Protein AF-A0A8C5TYC2-F1 (afdb_monomer_lite)

Structure (mmCIF, N/CA/C/O backbone):
data_AF-A0A8C5TYC2-F1
#
_entry.id   AF-A0A8C5TYC2-F1
#
loop_
_atom_site.group_PDB
_atom_site.id
_atom_site.type_symbol
_atom_site.label_atom_id
_atom_site.label_alt_id
_atom_site.label_comp_id
_atom_site.label_asym_id
_atom_site.label_entity_id
_atom_site.label_seq_id
_atom_site.pdbx_PDB_ins_code
_atom_site.Cartn_x
_atom_site.Cartn_y
_atom_site.Cartn_z
_atom_site.occupancy
_atom_site.B_iso_or_equiv
_atom_site.auth_seq_id
_atom_site.auth_comp_id
_atom_site.auth_asym_id
_atom_site.auth_atom_id
_atom_site.pdbx_PDB_model_num
ATOM 1 N N . SER A 1 1 ? -28.094 35.922 52.589 1.00 58.38 1 SER A N 1
ATOM 2 C CA . SER A 1 1 ? -26.691 36.108 52.153 1.00 58.38 1 SER A CA 1
ATOM 3 C C . SER A 1 1 ? -25.887 34.818 51.951 1.00 58.38 1 SER A C 1
ATOM 5 O O . SER A 1 1 ? -24.935 34.861 51.187 1.00 58.38 1 SER A O 1
ATOM 7 N N . ARG A 1 2 ? -26.242 33.663 52.553 1.00 57.66 2 ARG A N 1
ATOM 8 C CA . ARG A 1 2 ? -25.463 32.408 52.409 1.00 57.66 2 ARG A CA 1
ATOM 9 C C . ARG A 1 2 ? -25.516 31.733 51.013 1.00 57.66 2 ARG A C 1
ATOM 11 O O . ARG A 1 2 ? -24.539 31.102 50.649 1.00 57.66 2 ARG A O 1
ATOM 18 N N . SER A 1 3 ? -26.559 31.930 50.192 1.00 75.69 3 SER A N 1
ATOM 19 C CA . SER A 1 3 ? -26.701 31.257 48.873 1.00 75.69 3 SER A CA 1
ATOM 20 C C . SER A 1 3 ? -26.018 31.947 47.678 1.00 75.69 3 SER A C 1
ATOM 22 O O . SER A 1 3 ? -25.953 31.389 46.582 1.00 75.69 3 SER A O 1
ATOM 24 N N . LEU A 1 4 ? -25.561 33.190 47.846 1.00 76.50 4 LEU A N 1
ATOM 25 C CA . LEU A 1 4 ? -24.861 33.941 46.795 1.00 76.50 4 LEU A CA 1
ATOM 26 C C . LEU A 1 4 ? -23.371 33.587 46.817 1.00 76.50 4 LEU A C 1
ATOM 28 O O . LEU A 1 4 ? -22.834 33.137 45.814 1.00 76.50 4 LEU A O 1
ATOM 32 N N . HIS A 1 5 ? -22.776 33.607 48.013 1.00 79.94 5 HIS A N 1
ATOM 33 C CA . HIS A 1 5 ? -21.384 33.225 48.240 1.00 79.94 5 HIS A CA 1
ATOM 34 C C . HIS A 1 5 ? -21.059 31.786 47.794 1.00 79.94 5 HIS A C 1
ATOM 36 O O . HIS A 1 5 ? -20.006 31.534 47.218 1.00 79.94 5 HIS A O 1
ATOM 42 N N . GLU A 1 6 ? -21.978 30.841 48.009 1.00 81.69 6 GLU A N 1
ATOM 43 C CA . GLU A 1 6 ? -21.807 29.444 47.590 1.00 81.69 6 GLU A CA 1
ATOM 44 C C . GLU A 1 6 ? -21.837 29.273 46.059 1.00 81.69 6 GLU A C 1
ATOM 46 O O . GLU A 1 6 ? -21.069 28.487 45.498 1.00 81.69 6 GLU A O 1
ATOM 51 N N . ARG A 1 7 ? -22.671 30.056 45.358 1.00 86.69 7 ARG A N 1
ATOM 52 C CA . ARG A 1 7 ? -22.685 30.093 43.887 1.00 86.69 7 ARG A CA 1
ATOM 53 C C . ARG A 1 7 ? -21.410 30.719 43.332 1.00 86.69 7 ARG A C 1
ATOM 55 O O . ARG A 1 7 ? -20.833 30.156 42.405 1.00 86.69 7 ARG A O 1
ATOM 62 N N . ASP A 1 8 ? -20.943 31.807 43.935 1.00 90.00 8 ASP A N 1
ATOM 63 C CA . ASP A 1 8 ? -19.710 32.485 43.523 1.00 90.00 8 ASP A CA 1
ATOM 64 C C . ASP A 1 8 ? -18.484 31.574 43.700 1.00 90.00 8 ASP A C 1
ATOM 66 O O . ASP A 1 8 ? -17.648 31.472 42.805 1.00 90.00 8 ASP A O 1
ATOM 70 N N . LEU A 1 9 ? -18.404 30.823 44.805 1.00 87.75 9 LEU A N 1
ATOM 71 C CA . LEU A 1 9 ? -17.354 29.820 45.031 1.00 87.75 9 LEU A CA 1
ATOM 72 C C . LEU A 1 9 ? -17.359 28.713 43.966 1.00 87.75 9 LEU A C 1
ATOM 74 O O . LEU A 1 9 ? -16.299 28.333 43.458 1.00 87.75 9 LEU A O 1
ATOM 78 N N . LYS A 1 10 ? -18.542 28.209 43.595 1.00 89.56 10 LYS A N 1
ATOM 79 C CA . LYS A 1 10 ? -18.685 27.187 42.546 1.00 89.56 10 LYS A CA 1
ATOM 80 C C . LYS A 1 10 ? -18.274 27.724 41.173 1.00 89.56 10 LYS A C 1
ATOM 82 O O . LYS A 1 10 ? -17.621 27.009 40.410 1.00 89.56 10 LYS A O 1
ATOM 87 N N . GLU A 1 11 ? -18.619 28.973 40.880 1.00 92.19 11 GLU A N 1
ATOM 88 C CA . GLU A 1 11 ? -18.269 29.654 39.635 1.00 92.19 11 GLU A CA 1
ATOM 89 C C . GLU A 1 11 ? -16.761 29.884 39.516 1.00 92.19 11 GLU A C 1
ATOM 91 O O . GLU A 1 11 ? -16.155 29.511 38.511 1.00 92.19 11 GLU A O 1
ATOM 96 N N . ILE A 1 12 ? -16.128 30.385 40.580 1.00 94.19 12 ILE A N 1
ATOM 97 C CA . ILE A 1 12 ? -14.671 30.547 40.664 1.00 94.19 12 ILE A CA 1
ATOM 98 C C . ILE A 1 12 ? -13.971 29.194 40.471 1.00 94.19 12 ILE A C 1
ATOM 100 O O . ILE A 1 12 ? -12.992 29.102 39.729 1.00 94.19 12 ILE A O 1
ATOM 104 N N . GLY A 1 13 ? -14.491 28.122 41.079 1.00 94.19 13 GLY A N 1
ATOM 105 C CA . GLY A 1 13 ? -13.967 26.766 40.898 1.00 94.19 13 GLY A CA 1
ATOM 106 C C . GLY A 1 13 ? -14.127 26.223 39.471 1.00 94.19 13 GLY A C 1
ATOM 107 O O . GLY A 1 13 ? -13.268 25.481 38.989 1.00 94.19 13 GLY A O 1
ATOM 108 N N . ARG A 1 14 ? -15.204 26.584 38.761 1.00 96.00 14 ARG A N 1
ATOM 109 C CA . ARG A 1 14 ? -15.392 26.233 37.343 1.00 96.00 14 ARG A CA 1
ATOM 110 C C . ARG A 1 14 ? -14.413 26.998 36.453 1.00 96.00 14 ARG A C 1
ATOM 112 O O . ARG A 1 14 ? -13.692 26.367 35.686 1.00 96.00 14 ARG A O 1
ATOM 119 N N . LEU A 1 15 ? -14.341 28.320 36.613 1.00 95.94 15 LEU A N 1
ATOM 120 C CA . LEU A 1 15 ? -13.448 29.191 35.845 1.00 95.94 15 LEU A CA 1
ATOM 121 C C . LEU A 1 15 ? -11.972 28.841 36.065 1.00 95.94 15 LEU A C 1
ATOM 123 O O . LEU A 1 15 ? -11.185 28.883 35.124 1.00 95.94 15 LEU A O 1
ATOM 127 N N . ARG A 1 16 ? -11.582 28.435 37.282 1.00 95.56 16 ARG A N 1
ATOM 128 C CA . ARG A 1 16 ? -10.211 27.980 37.560 1.00 95.56 16 ARG A CA 1
ATOM 129 C C . ARG A 1 16 ? -9.873 26.702 36.782 1.00 95.56 16 ARG A C 1
ATOM 131 O O . ARG A 1 16 ? -8.836 26.666 36.128 1.00 95.56 16 ARG A O 1
ATOM 138 N N . ARG A 1 17 ? -10.768 25.705 36.773 1.00 95.69 17 ARG A N 1
ATOM 139 C CA . ARG A 1 17 ? -10.593 24.472 35.979 1.00 95.69 17 ARG A CA 1
ATOM 140 C C . ARG A 1 17 ? -10.537 24.752 34.480 1.00 95.69 17 ARG A C 1
ATOM 142 O O . ARG A 1 17 ? -9.728 24.166 33.772 1.00 95.69 17 ARG A O 1
ATOM 149 N N . GLU A 1 18 ? -11.381 25.656 33.997 1.00 95.81 18 GLU A N 1
ATOM 150 C CA . GLU A 1 18 ? -11.385 26.068 32.593 1.00 95.81 18 GLU A CA 1
ATOM 151 C C . GLU A 1 18 ? -10.092 26.806 32.214 1.00 95.81 18 GLU A C 1
ATOM 153 O O . GLU A 1 18 ? -9.509 26.525 31.172 1.00 95.81 18 GLU A O 1
ATOM 158 N N . SER A 1 19 ? -9.573 27.669 33.094 1.00 95.25 19 SER A N 1
ATOM 159 C CA . SER A 1 19 ? -8.276 28.332 32.913 1.00 95.25 19 SER A CA 1
ATOM 160 C C . SER A 1 19 ? -7.106 27.343 32.903 1.00 95.25 19 SER A C 1
ATOM 162 O O . SER A 1 19 ? -6.206 27.465 32.073 1.00 95.25 19 SER A O 1
ATOM 164 N N . GLU A 1 20 ? -7.114 26.351 33.796 1.00 96.38 20 GLU A N 1
ATOM 165 C CA . GLU A 1 20 ? -6.111 25.279 33.824 1.00 96.38 20 GLU A CA 1
ATOM 166 C C . GLU A 1 20 ? -6.158 24.436 32.546 1.00 96.38 20 GLU A C 1
ATOM 168 O O . GLU A 1 20 ? -5.115 24.181 31.941 1.00 96.38 20 GLU A O 1
ATOM 173 N N . LYS A 1 21 ? -7.363 24.084 32.082 1.00 96.44 21 LYS A N 1
ATOM 174 C CA . LYS A 1 21 ? -7.561 23.385 30.812 1.00 96.44 21 LYS A CA 1
ATOM 175 C C . LYS A 1 21 ? -7.034 24.205 29.632 1.00 96.44 21 LYS A C 1
ATOM 177 O O . LYS A 1 21 ? -6.225 23.696 28.867 1.00 96.44 21 LYS A O 1
ATOM 182 N N . LEU A 1 22 ? -7.410 25.482 29.530 1.00 96.94 22 LEU A N 1
ATOM 183 C CA . LEU A 1 22 ? -6.938 26.376 28.466 1.00 96.94 22 LEU A CA 1
ATOM 184 C C . LEU A 1 22 ? -5.411 26.507 28.452 1.00 96.94 22 LEU A C 1
ATOM 186 O O . LEU A 1 22 ? -4.813 26.512 27.380 1.00 96.94 22 LEU A O 1
ATOM 190 N N . LYS A 1 23 ? -4.760 26.570 29.621 1.00 97.25 23 LYS A N 1
ATOM 191 C CA . LYS A 1 23 ? -3.290 26.581 29.710 1.00 97.25 23 LYS A CA 1
ATOM 192 C C . LYS A 1 23 ? -2.671 25.282 29.194 1.00 97.25 23 LYS A C 1
ATOM 194 O O . LYS A 1 23 ? -1.653 25.333 28.506 1.00 97.25 23 LYS A O 1
ATOM 199 N N . SER A 1 24 ? -3.266 24.135 29.521 1.00 96.69 24 SER A N 1
ATOM 200 C CA . SER A 1 24 ? -2.804 22.835 29.027 1.00 96.69 24 SER A CA 1
ATOM 201 C C . SER A 1 24 ? -2.981 22.721 27.510 1.00 96.69 24 SER A C 1
ATOM 203 O O . SER A 1 24 ? -2.022 22.391 26.814 1.00 96.69 24 SER A O 1
ATOM 205 N N . ASP A 1 25 ? -4.151 23.098 26.993 1.00 96.25 25 ASP A N 1
ATOM 206 C CA . ASP A 1 25 ? -4.452 23.099 25.559 1.00 96.25 25 ASP A CA 1
ATOM 207 C C . ASP A 1 25 ? -3.518 24.055 24.794 1.00 96.25 25 ASP A C 1
ATOM 209 O O . ASP A 1 25 ? -2.991 23.705 23.737 1.00 96.25 25 ASP A O 1
ATOM 213 N N . GLN A 1 26 ? -3.227 25.236 25.353 1.00 96.31 26 GLN A N 1
ATOM 214 C CA . GLN A 1 26 ? -2.271 26.189 24.782 1.00 96.31 26 GLN A CA 1
ATOM 215 C C . GLN A 1 26 ? -0.845 25.621 24.736 1.00 96.31 26 GLN A C 1
ATOM 217 O O . GLN A 1 26 ? -0.147 25.809 23.738 1.00 96.31 26 GLN A O 1
ATOM 222 N N . ALA A 1 27 ? -0.407 24.915 25.783 1.00 96.31 27 ALA A N 1
ATOM 223 C CA . ALA A 1 27 ? 0.904 24.267 25.806 1.00 96.31 27 ALA A CA 1
ATOM 224 C C . ALA A 1 27 ? 1.005 23.144 24.758 1.00 96.31 27 ALA A C 1
ATOM 226 O O . ALA A 1 27 ? 2.013 23.047 24.056 1.00 96.31 27 ALA A O 1
ATOM 227 N N . LEU A 1 28 ? -0.054 22.342 24.599 1.00 96.62 28 LEU A N 1
ATOM 228 C CA . LEU A 1 28 ? -0.136 21.313 23.558 1.00 96.62 28 LEU A CA 1
ATOM 229 C C . LEU A 1 28 ? -0.098 21.930 22.154 1.00 96.62 28 LEU A C 1
ATOM 231 O O . LEU A 1 28 ? 0.687 21.492 21.312 1.00 96.62 28 LEU A O 1
ATOM 235 N N . ALA A 1 29 ? -0.884 22.983 21.913 1.00 95.44 29 ALA A N 1
ATOM 236 C CA . ALA A 1 29 ? -0.899 23.695 20.639 1.00 95.44 29 ALA A CA 1
ATOM 237 C C . ALA A 1 29 ? 0.476 24.299 20.304 1.00 95.44 29 ALA A C 1
ATOM 239 O O . ALA A 1 29 ? 0.955 24.150 19.180 1.00 95.44 29 ALA A O 1
ATOM 240 N N . ALA A 1 30 ? 1.151 24.917 21.278 1.00 96.44 30 ALA A N 1
ATOM 241 C CA . ALA A 1 30 ? 2.500 25.452 21.096 1.00 96.44 30 ALA A CA 1
ATOM 242 C C . ALA A 1 30 ? 3.520 24.351 20.751 1.00 96.44 30 ALA A C 1
ATOM 244 O O . ALA A 1 30 ? 4.353 24.535 19.861 1.00 96.44 30 ALA A O 1
ATOM 245 N N . GLY A 1 31 ? 3.425 23.187 21.405 1.00 97.50 31 GLY A N 1
ATOM 246 C CA . GLY A 1 31 ? 4.256 22.022 21.096 1.00 97.50 31 GLY A CA 1
ATOM 247 C C . GLY A 1 31 ? 4.045 21.506 19.670 1.00 97.50 31 GLY A C 1
ATOM 248 O O . GLY A 1 31 ? 5.014 21.257 18.951 1.00 97.50 31 GLY A O 1
ATOM 249 N N . LEU A 1 32 ? 2.788 21.413 19.225 1.00 97.50 32 LEU A N 1
ATOM 250 C CA . LEU A 1 32 ? 2.450 21.012 17.857 1.00 97.50 32 LEU A CA 1
ATOM 251 C C . LEU A 1 32 ? 2.979 22.008 16.819 1.00 97.50 32 LEU A C 1
ATOM 253 O O . LEU A 1 32 ? 3.605 21.589 15.849 1.00 97.50 32 LEU A O 1
ATOM 257 N N . VAL A 1 33 ? 2.797 23.313 17.040 1.00 97.06 33 VAL A N 1
ATOM 258 C CA . VAL A 1 33 ? 3.302 24.359 16.133 1.00 97.06 33 VAL A CA 1
ATOM 259 C C . VAL A 1 33 ? 4.827 24.310 16.024 1.00 97.06 33 VAL A C 1
ATOM 261 O O . VAL A 1 33 ? 5.359 24.393 14.918 1.00 97.06 33 VAL A O 1
ATOM 264 N N . SER A 1 34 ? 5.532 24.113 17.141 1.00 96.75 34 SER A N 1
ATOM 265 C CA . SER A 1 34 ? 6.994 23.971 17.154 1.00 96.75 34 SER A CA 1
ATOM 266 C C . SER A 1 34 ? 7.459 22.746 16.355 1.00 96.75 34 SER A C 1
ATOM 268 O O . SER A 1 34 ? 8.354 22.842 15.510 1.00 96.75 34 SER A O 1
ATOM 270 N N . ASN A 1 35 ? 6.795 21.600 16.541 1.00 97.19 35 ASN A N 1
ATOM 271 C CA . ASN A 1 35 ? 7.088 20.389 15.774 1.00 97.19 35 ASN A CA 1
ATOM 272 C C . ASN A 1 35 ? 6.814 20.584 14.276 1.00 97.19 35 ASN A C 1
ATOM 274 O O . ASN A 1 35 ? 7.661 20.239 13.451 1.00 97.19 35 ASN A O 1
ATOM 278 N N . MET A 1 36 ? 5.684 21.199 13.916 1.00 97.75 36 MET A N 1
ATOM 279 C CA . MET A 1 36 ? 5.350 21.507 12.524 1.00 97.75 36 MET A CA 1
ATOM 280 C C . MET A 1 36 ? 6.362 22.463 11.885 1.00 97.75 36 MET A C 1
ATOM 282 O O . MET A 1 36 ? 6.765 22.238 10.747 1.00 97.75 36 MET A O 1
ATOM 286 N N . GLN A 1 37 ? 6.820 23.495 12.601 1.00 96.69 37 GLN A N 1
ATOM 287 C CA . GLN A 1 37 ? 7.871 24.396 12.114 1.00 96.69 37 GLN A CA 1
ATOM 288 C C . GLN A 1 37 ? 9.180 23.648 11.850 1.00 96.69 37 GLN A C 1
ATOM 290 O O . GLN A 1 37 ? 9.812 23.855 10.812 1.00 96.69 37 GLN A O 1
ATOM 295 N N . LYS A 1 38 ? 9.576 22.745 12.753 1.00 97.44 38 LYS A N 1
ATOM 296 C CA . LYS A 1 38 ? 10.776 21.921 12.574 1.00 97.44 38 LYS A CA 1
ATOM 297 C C . LYS A 1 38 ? 10.659 21.009 11.350 1.00 97.44 38 LYS A C 1
ATOM 299 O O . LYS A 1 38 ? 11.588 20.952 10.547 1.00 97.44 38 LYS A O 1
ATOM 304 N N . GLU A 1 39 ? 9.528 20.325 11.185 1.00 96.81 39 GLU A N 1
ATOM 305 C CA . GLU A 1 39 ? 9.280 19.485 10.008 1.00 96.81 39 GLU A CA 1
ATOM 306 C C . GLU A 1 39 ? 9.245 20.296 8.710 1.00 96.81 39 GLU A C 1
ATOM 308 O O . GLU A 1 39 ? 9.772 19.847 7.691 1.00 96.81 39 GLU A O 1
ATOM 313 N N . PHE A 1 40 ? 8.650 21.490 8.739 1.00 97.00 40 PHE A N 1
ATOM 314 C CA . PHE A 1 40 ? 8.597 22.387 7.591 1.00 97.00 40 PHE A CA 1
ATOM 315 C C . PHE A 1 40 ? 10.006 22.774 7.132 1.00 97.00 40 PHE A C 1
ATOM 317 O O . PHE A 1 40 ? 10.329 22.598 5.961 1.00 97.00 40 PHE A O 1
ATOM 324 N N . LEU A 1 41 ? 10.879 23.192 8.054 1.00 97.44 41 LEU A N 1
ATOM 325 C CA . LEU A 1 41 ? 12.270 23.535 7.737 1.00 97.44 41 LEU A CA 1
ATOM 326 C C . LEU A 1 41 ? 13.059 22.340 7.178 1.00 97.44 41 LEU A C 1
ATOM 328 O O . LEU A 1 41 ? 13.825 22.496 6.229 1.00 97.44 41 LEU A O 1
ATOM 332 N N . GLN A 1 42 ? 12.851 21.136 7.720 1.00 96.75 42 GLN A N 1
ATOM 333 C CA . GLN A 1 42 ? 13.487 19.920 7.200 1.00 96.75 42 GLN A CA 1
ATOM 334 C C . GLN A 1 42 ? 13.014 19.578 5.781 1.00 96.75 42 GLN A C 1
ATOM 336 O O . GLN A 1 42 ? 13.823 19.208 4.925 1.00 96.75 42 GLN A O 1
ATOM 341 N N . LYS A 1 43 ? 11.707 19.700 5.515 1.00 96.00 43 LYS A N 1
ATOM 342 C CA . LYS A 1 43 ? 11.137 19.482 4.179 1.00 96.00 43 LYS A CA 1
ATOM 343 C C . LYS A 1 43 ? 11.637 20.532 3.189 1.00 96.00 43 LYS A C 1
ATOM 345 O O . LYS A 1 43 ? 12.033 20.157 2.090 1.00 96.00 43 LYS A O 1
ATOM 350 N N . GLU A 1 44 ? 11.700 21.796 3.597 1.00 97.12 44 GLU A N 1
ATOM 351 C CA . GLU A 1 44 ? 12.221 22.899 2.784 1.00 97.12 44 GLU A CA 1
ATOM 352 C C . GLU A 1 44 ? 13.685 22.655 2.386 1.00 97.12 44 GLU A C 1
ATOM 354 O O . GLU A 1 44 ? 14.040 22.719 1.208 1.00 97.12 44 GLU A O 1
ATOM 359 N N . GLN A 1 45 ? 14.529 22.243 3.338 1.00 97.38 45 GLN A N 1
ATOM 360 C CA . GLN A 1 45 ? 15.922 21.884 3.058 1.00 97.38 45 GLN A CA 1
ATOM 361 C C . GLN A 1 45 ? 16.028 20.726 2.051 1.00 97.38 45 GLN A C 1
ATOM 363 O O . GLN A 1 45 ? 16.864 20.754 1.146 1.00 97.38 45 GLN A O 1
ATOM 368 N N . LYS A 1 46 ? 15.169 19.708 2.174 1.00 96.94 46 LYS A N 1
ATOM 369 C CA . LYS A 1 46 ? 15.156 18.559 1.259 1.00 96.94 46 LYS A CA 1
ATOM 370 C C . LYS A 1 46 ? 14.680 18.938 -0.145 1.00 96.94 46 LYS A C 1
ATOM 372 O O . LYS A 1 46 ? 15.221 18.428 -1.123 1.00 96.94 46 LYS A O 1
ATOM 377 N N . ILE A 1 47 ? 13.715 19.852 -0.255 1.00 97.12 47 ILE A N 1
ATOM 378 C CA . ILE A 1 47 ? 13.272 20.409 -1.540 1.00 97.12 47 ILE A CA 1
ATOM 379 C C . ILE A 1 47 ? 14.438 21.123 -2.230 1.00 97.12 47 ILE A C 1
ATOM 381 O O . ILE A 1 47 ? 14.704 20.848 -3.399 1.00 97.12 47 ILE A O 1
ATOM 385 N N . GLN A 1 48 ? 15.184 21.963 -1.508 1.00 96.50 48 GLN A N 1
ATOM 386 C CA . GLN A 1 48 ? 16.344 22.664 -2.069 1.00 96.50 48 GLN A CA 1
ATOM 387 C C . GLN A 1 48 ? 17.445 21.700 -2.536 1.00 96.50 48 GLN A C 1
ATOM 389 O O . GLN A 1 48 ? 18.009 21.881 -3.616 1.00 96.50 48 GLN A O 1
ATOM 394 N N . GLN A 1 49 ? 17.723 20.638 -1.772 1.00 97.06 49 GLN A N 1
ATOM 395 C CA . GLN A 1 49 ? 18.677 19.597 -2.177 1.00 97.06 49 GLN A CA 1
ATOM 396 C C . GLN A 1 49 ? 18.240 18.889 -3.466 1.00 97.06 49 GLN A C 1
ATOM 398 O O . GLN A 1 49 ? 19.033 18.755 -4.398 1.00 97.06 49 GLN A O 1
ATOM 403 N N . LEU A 1 50 ? 16.969 18.486 -3.551 1.00 97.38 50 LEU A N 1
ATOM 404 C CA . LEU A 1 50 ? 16.428 17.830 -4.742 1.00 97.38 50 LEU A CA 1
ATOM 405 C C . LEU A 1 50 ? 16.446 18.755 -5.965 1.00 97.38 50 LEU A C 1
ATOM 407 O O . LEU A 1 50 ? 16.767 18.309 -7.063 1.00 97.38 50 LEU A O 1
ATOM 411 N N . GLN A 1 51 ? 16.161 20.048 -5.794 1.00 95.25 51 GLN A N 1
ATOM 412 C CA . GLN A 1 51 ? 16.255 21.031 -6.879 1.00 95.25 51 GLN A CA 1
ATOM 413 C C . GLN A 1 51 ? 17.684 21.141 -7.433 1.00 95.25 51 GLN A C 1
ATOM 415 O O . GLN A 1 51 ? 17.873 21.168 -8.651 1.00 95.25 51 GLN A O 1
ATOM 420 N N . GLN A 1 52 ? 18.699 21.147 -6.561 1.00 96.25 52 GLN A N 1
ATOM 421 C CA . GLN A 1 52 ? 20.104 21.150 -6.984 1.00 96.25 52 GLN A CA 1
ATOM 422 C C . GLN A 1 52 ? 20.483 19.864 -7.731 1.00 96.25 52 GLN A C 1
ATOM 424 O O . GLN A 1 52 ? 21.193 19.914 -8.739 1.00 96.25 52 GLN A O 1
ATOM 429 N N . GLU A 1 53 ? 19.997 18.712 -7.267 1.00 96.19 53 GLU A N 1
ATOM 430 C CA . GLU A 1 53 ? 20.256 17.421 -7.905 1.00 96.19 53 GLU A CA 1
ATOM 431 C C . GLU A 1 53 ? 19.596 17.317 -9.288 1.00 96.19 53 GLU A C 1
ATOM 433 O O . GLU A 1 53 ? 20.241 16.880 -10.244 1.00 96.19 53 GLU A O 1
ATOM 438 N N . ILE A 1 54 ? 18.362 17.814 -9.435 1.00 96.31 54 ILE A N 1
ATOM 439 C CA . ILE A 1 54 ? 17.662 17.904 -10.724 1.00 96.31 54 ILE A CA 1
ATOM 440 C C . ILE A 1 54 ? 18.464 18.746 -11.7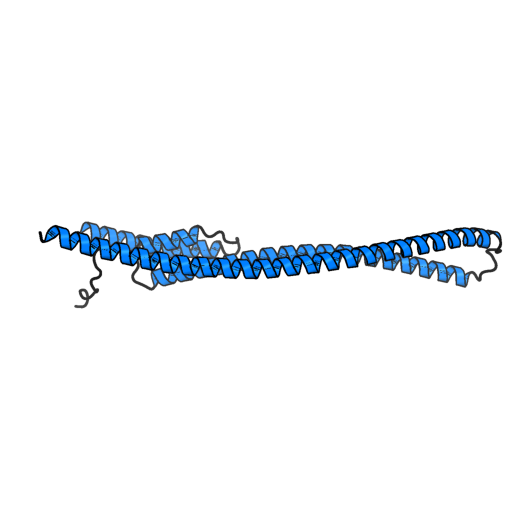21 1.00 96.31 54 ILE A C 1
ATOM 442 O O . ILE A 1 54 ? 18.694 18.307 -12.849 1.00 96.31 54 ILE A O 1
ATOM 446 N N . GLU A 1 55 ? 18.937 19.930 -11.325 1.00 96.56 55 GLU A N 1
ATOM 447 C CA . GLU A 1 55 ? 19.723 20.790 -12.218 1.00 96.56 55 GLU A CA 1
ATOM 448 C C . GLU A 1 55 ? 21.082 20.170 -12.585 1.00 96.56 55 GLU A C 1
ATOM 450 O O . GLU A 1 55 ? 21.533 20.274 -13.731 1.00 96.56 55 GLU A O 1
ATOM 455 N N . LYS A 1 56 ? 21.718 19.443 -11.659 1.00 96.62 56 LYS A N 1
ATOM 456 C CA . LYS A 1 56 ? 22.936 18.673 -11.953 1.00 96.62 56 LYS A CA 1
ATOM 457 C C . LYS A 1 56 ? 22.671 17.568 -12.979 1.00 96.62 56 LYS A C 1
ATOM 459 O O . LYS A 1 56 ? 23.411 17.460 -13.960 1.00 96.62 56 LYS A O 1
ATOM 464 N N . LEU A 1 57 ? 21.623 16.769 -12.779 1.00 95.25 57 LEU A N 1
ATOM 465 C CA . LEU A 1 57 ? 21.248 15.684 -13.689 1.00 95.25 57 LEU A CA 1
ATOM 466 C C . LEU A 1 57 ? 20.868 16.216 -15.072 1.00 95.25 57 LEU A C 1
ATOM 468 O O . LEU A 1 57 ? 21.282 15.653 -16.082 1.00 95.25 57 LEU A O 1
ATOM 472 N N . LYS A 1 58 ? 20.159 17.344 -15.135 1.00 95.19 58 LYS A N 1
ATOM 473 C CA . LYS A 1 58 ? 19.798 18.018 -16.386 1.00 95.19 58 LYS A CA 1
ATOM 474 C C . LYS A 1 58 ? 21.028 18.422 -17.201 1.00 95.19 58 LYS A C 1
ATOM 476 O O . LYS A 1 58 ? 21.074 18.142 -18.397 1.00 95.19 58 LYS A O 1
ATOM 481 N N . LYS A 1 59 ? 22.054 18.999 -16.562 1.00 94.69 59 LYS A N 1
ATOM 482 C CA . LYS A 1 59 ? 23.331 19.325 -17.227 1.00 94.69 59 LYS A CA 1
ATOM 483 C C . LYS A 1 59 ? 24.054 18.076 -17.730 1.00 94.69 59 LYS A C 1
ATOM 485 O O . LYS A 1 59 ? 24.546 18.067 -18.854 1.00 94.69 59 LYS A O 1
ATOM 490 N N . GLN A 1 60 ? 24.096 17.014 -16.924 1.00 94.38 60 GLN A N 1
ATOM 491 C CA . GLN A 1 60 ? 24.694 15.742 -17.344 1.00 94.38 60 GLN A CA 1
ATOM 492 C C . GLN A 1 60 ? 23.951 15.117 -18.526 1.00 94.38 60 GLN A C 1
ATOM 494 O O . GLN A 1 60 ? 24.588 14.555 -19.415 1.00 94.38 60 GLN A O 1
ATOM 499 N N . ASN A 1 61 ? 22.622 15.220 -18.551 1.00 89.81 61 ASN A N 1
ATOM 500 C CA . ASN A 1 61 ? 21.818 14.690 -19.643 1.00 89.81 61 ASN A CA 1
ATOM 501 C C . ASN A 1 61 ? 22.073 15.464 -20.943 1.00 89.81 61 ASN A C 1
ATOM 503 O O . ASN A 1 61 ? 22.380 14.855 -21.960 1.00 89.81 61 ASN A O 1
ATOM 507 N N . GLN A 1 62 ? 22.092 16.800 -20.879 1.00 92.38 62 GLN A N 1
ATOM 508 C CA . GLN A 1 62 ? 22.447 17.649 -22.023 1.00 92.38 62 GLN A CA 1
ATOM 509 C C . GLN A 1 62 ? 23.845 17.343 -22.579 1.00 92.38 62 GLN A C 1
ATOM 511 O O . GLN A 1 62 ? 24.052 17.390 -23.789 1.00 92.38 62 GLN A O 1
ATOM 516 N N . GLU A 1 63 ? 24.817 17.039 -21.718 1.00 92.81 63 GLU A N 1
ATOM 517 C CA . GLU A 1 63 ? 26.162 16.665 -22.158 1.00 92.81 63 GLU A CA 1
ATOM 518 C C . GLU A 1 63 ? 26.183 15.294 -22.846 1.00 92.81 63 GLU A C 1
ATOM 520 O O . GLU A 1 63 ? 26.780 15.144 -23.912 1.00 92.81 63 GLU A O 1
ATOM 525 N N . LYS A 1 64 ? 25.475 14.301 -22.295 1.00 91.81 64 LYS A N 1
ATOM 526 C CA . LYS A 1 64 ? 25.324 12.991 -22.948 1.00 91.81 64 LYS A CA 1
ATOM 527 C C . LYS A 1 64 ? 24.620 13.103 -24.298 1.00 91.81 64 LYS A C 1
ATOM 529 O O . LYS A 1 64 ? 25.057 12.457 -25.245 1.00 91.81 64 LYS A O 1
ATOM 534 N N . ASP A 1 65 ? 23.604 13.954 -24.417 1.00 90.62 65 ASP A N 1
ATOM 535 C CA . ASP A 1 65 ? 22.914 14.206 -25.687 1.00 90.62 65 ASP A CA 1
ATOM 536 C C . ASP A 1 65 ? 23.864 14.799 -26.738 1.00 90.62 65 ASP A C 1
ATOM 538 O O . ASP A 1 65 ? 23.872 14.359 -27.890 1.00 90.62 65 ASP A O 1
ATOM 542 N N . LYS A 1 66 ? 24.739 15.738 -26.346 1.00 92.44 66 LYS A N 1
ATOM 543 C CA . LYS A 1 66 ? 25.791 16.267 -27.234 1.00 92.44 66 LYS A CA 1
ATOM 544 C C . LYS A 1 66 ? 26.771 15.178 -27.670 1.00 92.44 66 LYS A C 1
ATOM 546 O O . LYS A 1 66 ? 27.121 15.110 -28.849 1.00 92.44 66 LYS A O 1
ATOM 551 N N . GLN A 1 67 ? 27.201 14.316 -26.748 1.00 90.19 67 GLN A N 1
ATOM 552 C CA . GLN A 1 67 ? 28.103 13.202 -27.058 1.00 90.19 67 GLN A CA 1
ATOM 553 C C . GLN A 1 67 ? 27.452 12.189 -28.005 1.00 90.19 67 GLN A C 1
ATOM 555 O O . GLN A 1 67 ? 28.090 11.752 -28.965 1.00 90.19 67 GLN A O 1
ATOM 560 N N . LEU A 1 68 ? 26.177 11.857 -27.789 1.00 89.50 68 LEU A N 1
ATOM 561 C CA . LEU A 1 68 ? 25.402 10.995 -28.680 1.00 89.50 68 LEU A CA 1
ATOM 562 C C . LEU A 1 68 ? 25.261 11.609 -30.073 1.00 89.50 68 LEU A C 1
ATOM 564 O O . LEU A 1 68 ? 25.502 10.918 -31.059 1.00 89.50 68 LEU A O 1
ATOM 568 N N . ALA A 1 69 ? 24.950 12.904 -30.172 1.00 89.94 69 ALA A N 1
ATOM 569 C CA . ALA A 1 69 ? 24.874 13.602 -31.453 1.00 89.94 69 ALA A CA 1
ATOM 570 C C . ALA A 1 69 ? 26.221 13.582 -32.200 1.00 89.94 69 ALA A C 1
ATOM 572 O O . ALA A 1 69 ? 26.266 13.312 -33.402 1.00 89.94 69 ALA A O 1
ATOM 573 N N . ALA A 1 70 ? 27.334 13.792 -31.490 1.00 86.31 70 ALA A N 1
ATOM 574 C CA . ALA A 1 70 ? 28.674 13.714 -32.067 1.00 86.31 70 ALA A CA 1
ATOM 575 C C . ALA A 1 70 ? 29.024 12.292 -32.540 1.00 86.31 70 ALA A C 1
ATOM 577 O O . ALA A 1 70 ? 29.594 12.119 -33.620 1.00 86.31 70 ALA A O 1
ATOM 578 N N . LEU A 1 71 ? 28.667 11.260 -31.770 1.00 83.19 71 LEU A N 1
ATOM 579 C CA . LEU A 1 71 ? 28.850 9.862 -32.167 1.00 83.19 71 LEU A CA 1
ATOM 580 C C . LEU A 1 71 ? 27.984 9.495 -33.374 1.00 83.19 71 LEU A C 1
ATOM 582 O O . LEU A 1 71 ? 28.490 8.866 -34.300 1.00 83.19 71 LEU A O 1
ATOM 586 N N . ALA A 1 72 ? 26.726 9.935 -33.410 1.00 78.50 72 ALA A N 1
ATOM 587 C CA . ALA A 1 72 ? 25.841 9.742 -34.553 1.00 78.50 72 ALA A CA 1
ATOM 588 C C . ALA A 1 72 ? 26.412 10.408 -35.815 1.00 78.50 72 ALA A C 1
ATOM 590 O O . ALA A 1 72 ? 26.476 9.781 -36.871 1.00 78.50 72 ALA A O 1
ATOM 591 N N . ALA A 1 73 ? 26.931 11.635 -35.704 1.00 82.75 73 ALA A N 1
ATOM 592 C CA . ALA A 1 73 ? 27.603 12.319 -36.808 1.00 82.75 73 ALA A CA 1
ATOM 593 C C . ALA A 1 73 ? 28.866 11.572 -37.278 1.00 82.75 73 ALA A C 1
ATOM 595 O O . ALA A 1 73 ? 29.097 11.442 -38.482 1.00 82.75 73 ALA A O 1
ATOM 596 N N . ARG A 1 74 ? 29.663 11.027 -36.348 1.00 79.12 74 ARG A N 1
ATOM 597 C CA . ARG A 1 74 ? 30.838 10.197 -36.668 1.00 79.12 74 ARG A CA 1
ATOM 598 C C . ARG A 1 74 ? 30.452 8.884 -37.343 1.00 79.12 74 ARG A C 1
ATOM 600 O O . ARG A 1 74 ? 31.130 8.488 -38.286 1.00 79.12 74 ARG A O 1
ATOM 607 N N . LEU A 1 75 ? 29.377 8.236 -36.901 1.00 73.75 75 LEU A N 1
ATOM 608 C CA . LEU A 1 75 ? 28.860 7.006 -37.498 1.00 73.75 75 LEU A CA 1
ATOM 609 C C . LEU A 1 75 ? 28.311 7.261 -38.903 1.00 73.75 75 LEU A C 1
ATOM 611 O O . LEU A 1 75 ? 28.610 6.498 -39.813 1.00 73.75 75 LEU A O 1
ATOM 615 N N . ASN A 1 76 ? 27.619 8.380 -39.117 1.00 72.31 76 ASN A N 1
ATOM 616 C CA . ASN A 1 76 ? 27.176 8.802 -40.446 1.00 72.31 76 ASN A CA 1
ATOM 617 C C . ASN A 1 76 ? 28.367 9.126 -41.366 1.00 72.31 76 ASN A C 1
ATOM 619 O O . ASN A 1 76 ? 28.393 8.690 -42.514 1.00 72.31 76 ASN A O 1
ATOM 623 N N . CYS A 1 77 ? 29.401 9.806 -40.857 1.00 69.00 77 CYS A N 1
ATOM 624 C CA . CYS A 1 77 ? 30.658 10.032 -41.583 1.00 69.00 77 CYS A CA 1
ATOM 625 C C . CYS A 1 77 ? 31.381 8.727 -41.936 1.00 69.00 77 CYS A C 1
ATOM 627 O O . CYS A 1 77 ? 31.979 8.619 -43.006 1.00 69.00 77 CYS A O 1
ATOM 629 N N . PHE A 1 78 ? 31.381 7.762 -41.016 1.00 65.81 78 PHE A N 1
ATOM 630 C CA . PHE A 1 78 ? 31.978 6.451 -41.226 1.00 65.81 78 PHE A CA 1
ATOM 631 C C . PHE A 1 78 ? 31.164 5.631 -42.222 1.00 65.81 78 PHE A C 1
ATOM 633 O O . PHE A 1 78 ? 31.754 5.026 -43.099 1.00 65.81 78 PHE A O 1
ATOM 640 N N . SER A 1 79 ? 29.833 5.668 -42.157 1.00 63.50 79 SER A N 1
ATOM 641 C CA . SER A 1 79 ? 28.938 5.030 -43.126 1.00 63.50 79 SER A CA 1
ATOM 642 C C . SER A 1 79 ? 29.149 5.590 -44.537 1.00 63.50 79 SER A C 1
ATOM 644 O O . SER A 1 79 ? 29.374 4.828 -45.475 1.00 63.50 79 SER A O 1
ATOM 646 N N . GLY A 1 80 ? 29.219 6.920 -44.683 1.00 61.56 80 GLY A N 1
ATOM 647 C CA . GLY A 1 80 ? 29.526 7.566 -45.965 1.00 61.56 80 GLY A CA 1
ATOM 648 C C . GLY A 1 80 ? 30.915 7.203 -46.505 1.00 61.56 80 GLY A C 1
ATOM 649 O O . GLY A 1 80 ? 31.068 6.933 -47.694 1.00 61.56 80 GLY A O 1
ATOM 650 N N . ARG A 1 81 ? 31.928 7.112 -45.631 1.00 56.66 81 ARG A N 1
ATOM 651 C CA . ARG A 1 81 ? 33.273 6.645 -46.010 1.00 56.66 81 ARG A CA 1
ATOM 652 C C . ARG A 1 81 ? 33.330 5.146 -46.290 1.00 56.66 81 ARG A C 1
ATOM 654 O O . ARG A 1 81 ? 34.041 4.752 -47.197 1.00 56.66 81 ARG A O 1
ATOM 661 N N . SER A 1 82 ? 32.573 4.324 -45.574 1.00 54.75 82 SER A N 1
ATOM 662 C CA . SER A 1 82 ? 32.447 2.883 -45.806 1.00 54.75 82 SER A CA 1
ATOM 663 C C . SER A 1 82 ? 31.805 2.613 -47.167 1.00 54.75 82 SER A C 1
ATOM 665 O O . SER A 1 82 ? 32.282 1.759 -47.900 1.00 54.75 82 SER A O 1
ATOM 667 N N . SER A 1 83 ? 30.810 3.413 -47.572 1.00 55.16 83 SER A N 1
ATOM 668 C CA . SER A 1 83 ? 30.247 3.371 -48.929 1.00 55.16 83 SER A CA 1
ATOM 669 C C . SER A 1 83 ? 31.283 3.707 -50.010 1.00 55.16 83 SER A C 1
ATOM 671 O O . SER A 1 83 ? 31.285 3.073 -51.058 1.00 55.16 83 SER A O 1
ATOM 673 N N . LEU A 1 84 ? 32.172 4.677 -49.762 1.00 52.34 84 LEU A N 1
ATOM 674 C CA . LEU A 1 84 ? 33.269 5.032 -50.677 1.00 52.34 84 LEU A CA 1
ATOM 675 C C . LEU A 1 84 ? 34.378 3.967 -50.701 1.00 52.34 84 LEU A C 1
ATOM 677 O O . LEU A 1 84 ? 34.905 3.646 -51.761 1.00 52.34 84 LEU A O 1
ATOM 681 N N . VAL A 1 85 ? 34.703 3.380 -49.548 1.00 52.06 85 VAL A N 1
ATOM 682 C CA . VAL A 1 85 ? 35.699 2.308 -49.419 1.00 52.06 85 VAL A CA 1
ATOM 683 C C . VAL A 1 85 ? 35.183 1.006 -50.039 1.00 52.06 85 VAL A C 1
ATOM 685 O O . VAL A 1 85 ? 35.942 0.340 -50.723 1.00 52.06 85 VAL A O 1
ATOM 688 N N . LEU A 1 86 ? 33.896 0.670 -49.917 1.00 50.00 86 LEU A N 1
ATOM 689 C CA . LEU A 1 86 ? 33.281 -0.472 -50.613 1.00 50.00 86 LEU A CA 1
ATOM 690 C C . LEU A 1 86 ? 33.212 -0.281 -52.138 1.00 50.00 86 LEU A C 1
ATOM 692 O O . LEU A 1 86 ? 33.159 -1.265 -52.865 1.00 50.00 86 LEU A O 1
ATOM 696 N N . GLN A 1 87 ? 33.240 0.964 -52.626 1.00 49.34 87 GLN A N 1
ATOM 697 C CA . GLN A 1 87 ? 33.338 1.278 -54.056 1.00 49.34 87 GLN A CA 1
ATOM 698 C C . GLN A 1 87 ? 34.791 1.235 -54.579 1.00 49.34 87 GLN A C 1
ATOM 700 O O . GLN A 1 87 ? 34.995 1.097 -55.782 1.00 49.34 87 GLN A O 1
ATOM 705 N N . GLN A 1 88 ? 35.798 1.346 -53.700 1.00 46.78 88 GLN A N 1
ATOM 706 C CA . GLN A 1 88 ? 37.231 1.340 -54.053 1.00 46.78 88 GLN A CA 1
ATOM 707 C C . GLN A 1 88 ? 37.983 0.062 -53.657 1.00 46.78 88 GLN A C 1
ATOM 709 O O . GLN A 1 88 ? 39.076 -0.183 -54.163 1.00 46.78 88 GLN A O 1
ATOM 714 N N . CYS A 1 89 ? 37.433 -0.753 -52.764 1.00 44.81 89 CYS A N 1
ATOM 715 C CA . CYS A 1 89 ? 37.975 -2.056 -52.424 1.00 44.81 89 CYS A CA 1
ATOM 716 C C . CYS A 1 89 ? 37.316 -3.112 -53.307 1.00 44.81 89 CYS A C 1
ATOM 718 O O . CYS A 1 89 ? 36.107 -3.317 -53.221 1.00 44.81 89 CYS A O 1
ATOM 720 N N . ASP A 1 90 ? 38.116 -3.834 -54.092 1.00 48.53 90 ASP A N 1
ATOM 721 C CA . ASP A 1 90 ? 37.700 -5.127 -54.628 1.00 48.53 90 ASP A CA 1
ATOM 722 C C . ASP A 1 90 ? 37.269 -6.013 -53.450 1.00 48.53 90 ASP A C 1
ATOM 724 O O . ASP A 1 90 ? 38.089 -6.513 -52.673 1.00 48.53 90 ASP A O 1
ATOM 728 N N . TYR A 1 91 ? 35.954 -6.193 -53.314 1.00 52.28 91 TYR A N 1
ATOM 729 C CA . TYR A 1 91 ? 35.277 -6.968 -52.267 1.00 52.28 91 TYR A CA 1
ATOM 730 C C . TYR A 1 91 ? 35.786 -8.423 -52.169 1.00 52.28 91 TYR A C 1
ATOM 732 O O . TYR A 1 91 ? 35.572 -9.107 -51.171 1.00 52.28 91 TYR A O 1
ATOM 740 N N . ASN A 1 92 ? 36.535 -8.873 -53.178 1.00 53.56 92 ASN A N 1
ATOM 741 C CA . ASN A 1 92 ? 37.092 -10.213 -53.312 1.00 53.56 92 ASN A CA 1
ATOM 742 C C . ASN A 1 92 ? 38.443 -10.425 -52.593 1.00 53.56 92 ASN A C 1
ATOM 744 O O . ASN A 1 92 ? 38.920 -11.557 -52.552 1.00 53.56 92 ASN A O 1
ATOM 748 N N . ALA A 1 93 ? 39.074 -9.382 -52.033 1.00 52.88 93 ALA A N 1
ATOM 749 C CA . ALA A 1 93 ? 40.401 -9.492 -51.403 1.00 52.88 93 ALA A CA 1
ATOM 750 C C . ALA A 1 93 ? 40.381 -9.642 -49.867 1.00 52.88 93 ALA A C 1
ATOM 752 O O . ALA A 1 93 ? 41.409 -9.952 -49.260 1.00 52.88 93 ALA A O 1
ATOM 753 N N . LEU A 1 94 ? 39.229 -9.461 -49.213 1.00 54.94 94 LEU A N 1
ATOM 754 C CA . LEU A 1 94 ? 39.076 -9.848 -47.811 1.00 54.94 94 LEU A CA 1
ATOM 755 C C . LEU A 1 94 ? 38.870 -11.360 -47.770 1.00 54.94 94 LEU A C 1
ATOM 757 O O . LEU A 1 94 ? 37.882 -11.861 -48.301 1.00 54.94 94 LEU A O 1
ATOM 761 N N . SER A 1 95 ? 39.806 -12.087 -47.148 1.00 62.00 95 SER A N 1
ATOM 762 C CA . SER A 1 95 ? 39.674 -13.529 -46.917 1.00 62.00 95 SER A CA 1
ATOM 763 C C . SER A 1 95 ? 38.255 -13.831 -46.437 1.00 62.00 95 SER A C 1
ATOM 765 O O . SER A 1 95 ? 37.832 -13.315 -45.401 1.00 62.00 95 SER A O 1
ATOM 767 N N . SER A 1 96 ? 37.517 -14.638 -47.206 1.00 65.88 96 SER A N 1
ATOM 768 C CA . SER A 1 96 ? 36.109 -14.998 -46.963 1.00 65.88 96 SER A CA 1
ATOM 769 C C . SER A 1 96 ? 35.846 -15.415 -45.503 1.00 65.88 96 SER A C 1
ATOM 771 O O . SER A 1 96 ? 34.784 -15.143 -44.938 1.00 65.88 96 SER A O 1
ATOM 773 N N . SER A 1 97 ? 36.870 -15.972 -44.847 1.00 72.00 97 SER A N 1
ATOM 774 C CA . SER A 1 97 ? 36.895 -16.303 -43.421 1.00 72.00 97 SER A CA 1
ATOM 775 C C . SER A 1 97 ? 36.687 -15.094 -42.487 1.00 72.00 97 SER A C 1
ATOM 777 O O . SER A 1 97 ? 35.863 -15.154 -41.573 1.00 72.00 97 SER A O 1
ATOM 779 N N . PHE A 1 98 ? 37.366 -13.965 -42.727 1.00 74.88 98 PHE A N 1
ATOM 780 C CA . PHE A 1 98 ? 37.267 -12.771 -41.876 1.00 74.88 98 PHE A CA 1
ATOM 781 C C . PHE A 1 98 ? 35.882 -12.120 -41.962 1.00 74.88 98 PHE A C 1
ATOM 783 O O . PHE A 1 98 ? 35.292 -11.780 -40.936 1.00 74.88 98 PHE A O 1
ATOM 790 N N . PHE A 1 99 ? 35.335 -11.994 -43.174 1.00 75.50 99 PHE A N 1
ATOM 791 C CA . PHE A 1 99 ? 33.990 -11.453 -43.385 1.00 75.50 99 PHE A CA 1
ATOM 792 C C . PHE A 1 99 ? 32.920 -12.326 -42.709 1.00 75.50 99 PHE A C 1
ATOM 794 O O . PHE A 1 99 ? 32.046 -11.808 -42.015 1.00 75.50 99 PHE A O 1
ATOM 801 N N . THR A 1 100 ? 33.043 -13.653 -42.817 1.00 74.12 100 THR A N 1
ATOM 802 C CA . THR A 1 100 ? 32.128 -14.604 -42.165 1.00 74.12 100 THR A CA 1
ATOM 803 C C . THR A 1 100 ? 32.153 -14.464 -40.641 1.00 74.12 100 THR A C 1
ATOM 805 O O . THR A 1 100 ? 31.099 -14.366 -40.010 1.00 74.12 100 THR A O 1
ATOM 808 N N . HIS A 1 101 ? 33.345 -14.385 -40.038 1.00 80.50 101 HIS A N 1
ATOM 809 C CA . HIS A 1 101 ? 33.478 -14.202 -38.592 1.00 80.50 101 HIS A CA 1
ATOM 810 C C . HIS A 1 101 ? 32.920 -12.846 -38.132 1.00 80.50 101 HIS A C 1
ATOM 812 O O . HIS A 1 101 ? 32.242 -12.762 -37.109 1.00 80.50 101 HIS A O 1
ATOM 818 N N . PHE A 1 102 ? 33.153 -11.779 -38.902 1.00 77.94 102 PHE A N 1
ATOM 819 C CA . PHE A 1 102 ? 32.614 -10.451 -38.613 1.00 77.94 102 PHE A CA 1
ATOM 820 C C . PHE A 1 102 ? 31.076 -10.429 -38.627 1.00 77.94 102 PHE A C 1
ATOM 822 O O . PHE A 1 102 ? 30.462 -9.960 -37.667 1.00 77.94 102 PHE A O 1
ATOM 829 N N . CYS A 1 103 ? 30.442 -11.007 -39.654 1.00 81.00 103 CYS A N 1
ATOM 830 C CA . CYS A 1 103 ? 28.984 -11.151 -39.709 1.00 81.00 103 CYS A CA 1
ATOM 831 C C . CYS A 1 103 ? 28.438 -11.977 -38.534 1.00 81.00 103 CYS A C 1
ATOM 833 O O . CYS A 1 103 ? 27.415 -11.620 -37.951 1.00 81.00 103 CYS A O 1
ATOM 835 N N . GLN A 1 104 ? 29.139 -13.040 -38.135 1.00 87.00 104 GLN A N 1
ATOM 836 C CA . GLN A 1 104 ? 28.735 -13.883 -37.011 1.00 87.00 104 GLN A CA 1
ATOM 837 C C . GLN A 1 104 ? 28.801 -13.145 -35.664 1.00 87.00 104 GLN A C 1
ATOM 839 O O . GLN A 1 104 ? 27.937 -13.339 -34.808 1.00 87.00 104 GLN A O 1
ATOM 844 N N . VAL A 1 105 ? 29.797 -12.274 -35.472 1.00 86.81 105 VAL A N 1
ATOM 845 C CA . VAL A 1 105 ? 29.892 -11.414 -34.283 1.00 86.81 105 VAL A CA 1
ATOM 846 C C . VAL A 1 105 ? 28.740 -10.411 -34.245 1.00 86.81 105 VAL A C 1
ATOM 848 O O . VAL A 1 105 ? 28.113 -10.267 -33.197 1.00 86.81 105 VAL A O 1
ATOM 851 N N . ILE A 1 106 ? 28.419 -9.759 -35.368 1.00 84.00 106 ILE A N 1
ATOM 852 C CA . ILE A 1 106 ? 27.284 -8.824 -35.450 1.00 84.00 106 ILE A CA 1
ATOM 853 C C . ILE A 1 106 ? 25.975 -9.528 -35.092 1.00 84.00 106 ILE A C 1
ATOM 855 O O . ILE A 1 106 ? 25.207 -9.006 -34.285 1.00 84.00 106 ILE A O 1
ATOM 859 N N . GLU A 1 107 ? 25.740 -10.722 -35.636 1.00 87.25 107 GLU A N 1
ATOM 860 C CA . GLU A 1 107 ? 24.505 -11.460 -35.372 1.00 87.25 107 GLU A CA 1
ATOM 861 C C . GLU A 1 107 ? 24.401 -11.896 -33.905 1.00 87.25 107 GLU A C 1
ATOM 863 O O . GLU A 1 107 ? 23.344 -11.748 -33.293 1.00 87.25 107 GLU A O 1
ATOM 868 N N . LYS A 1 108 ? 25.508 -12.326 -33.284 1.00 93.44 108 LYS A N 1
ATOM 869 C CA . LYS A 1 108 ? 25.530 -12.619 -31.841 1.00 93.44 108 LYS A CA 1
ATOM 870 C C . LYS A 1 108 ? 25.272 -11.380 -30.989 1.00 93.44 108 LYS A C 1
ATOM 872 O O . LYS A 1 108 ? 24.541 -11.465 -30.008 1.00 93.44 108 LYS A O 1
ATOM 877 N N . VAL A 1 109 ? 25.841 -10.228 -31.347 1.00 92.12 109 VAL A N 1
ATOM 878 C CA . VAL A 1 109 ? 25.580 -8.963 -30.640 1.00 92.12 109 VAL A CA 1
ATOM 879 C C . VAL A 1 109 ? 24.108 -8.567 -30.770 1.00 92.12 109 VAL A C 1
ATOM 881 O O . VAL A 1 109 ? 23.500 -8.160 -29.780 1.00 92.12 109 VAL A O 1
ATOM 884 N N . ARG A 1 110 ? 23.517 -8.735 -31.959 1.00 92.12 110 ARG A N 1
ATOM 885 C CA . ARG A 1 110 ? 22.090 -8.493 -32.202 1.00 92.12 110 ARG A CA 1
ATOM 886 C C . ARG A 1 110 ? 21.221 -9.400 -31.332 1.00 92.12 110 ARG A C 1
ATOM 888 O O . ARG A 1 110 ? 20.365 -8.900 -30.609 1.00 92.12 110 ARG A O 1
ATOM 895 N N . GLN A 1 111 ? 21.511 -10.701 -31.322 1.00 95.25 111 GLN A N 1
ATOM 896 C CA . GLN A 1 111 ? 20.808 -11.676 -30.491 1.00 95.25 111 GLN A CA 1
ATOM 897 C C . GLN A 1 111 ? 20.899 -11.327 -28.995 1.00 95.25 111 GLN A C 1
ATOM 899 O O . GLN A 1 111 ? 19.875 -11.268 -28.319 1.00 95.25 111 GLN A O 1
ATOM 904 N N . ILE A 1 112 ? 22.101 -11.032 -28.484 1.00 94.75 112 ILE A N 1
ATOM 905 C CA . ILE A 1 112 ? 22.306 -10.643 -27.078 1.00 94.75 112 ILE A CA 1
ATOM 906 C C . ILE A 1 112 ? 21.519 -9.368 -26.742 1.00 94.75 112 ILE A C 1
ATOM 908 O O . ILE A 1 112 ? 20.940 -9.264 -25.660 1.00 94.75 112 ILE A O 1
ATOM 912 N N . SER A 1 113 ? 21.466 -8.396 -27.657 1.00 91.12 113 SER A N 1
ATOM 913 C CA . SER A 1 113 ? 20.681 -7.172 -27.475 1.00 91.12 113 SER A CA 1
ATOM 914 C C . SER A 1 113 ? 19.180 -7.463 -27.365 1.00 91.12 113 SER A C 1
ATOM 916 O O . SER A 1 113 ? 18.516 -6.920 -26.477 1.00 91.12 113 SER A O 1
ATOM 918 N N . ASP A 1 114 ? 18.652 -8.336 -28.223 1.00 93.81 114 ASP A N 1
ATOM 919 C CA . ASP A 1 114 ? 17.237 -8.721 -28.228 1.00 93.81 114 ASP A CA 1
ATOM 920 C C . ASP A 1 114 ? 16.863 -9.492 -26.948 1.00 93.81 114 ASP A C 1
ATOM 922 O O . ASP A 1 114 ? 15.867 -9.175 -26.285 1.00 93.81 114 ASP A O 1
ATOM 926 N N . GLU A 1 115 ? 17.698 -10.451 -26.539 1.00 95.94 115 GLU A N 1
ATOM 927 C CA . GLU A 1 115 ? 17.543 -11.205 -25.290 1.00 95.94 115 GLU A CA 1
ATOM 928 C C . GLU A 1 115 ? 17.591 -10.285 -24.063 1.00 95.94 115 GLU A C 1
ATOM 930 O O . GLU A 1 115 ? 16.733 -10.378 -23.179 1.00 95.94 115 GLU A O 1
ATOM 935 N N . ASN A 1 116 ? 18.536 -9.341 -24.026 1.00 92.62 116 ASN A N 1
ATOM 936 C CA . ASN A 1 116 ? 18.660 -8.372 -22.940 1.00 92.62 116 ASN A CA 1
ATOM 937 C C . ASN A 1 116 ? 17.436 -7.443 -22.864 1.00 92.62 116 ASN A C 1
ATOM 939 O O . ASN A 1 116 ? 16.891 -7.207 -21.784 1.00 92.62 116 ASN A O 1
ATOM 943 N N . GLN A 1 117 ? 16.930 -6.970 -24.009 1.00 94.06 117 GLN A N 1
ATOM 944 C CA . GLN A 1 117 ? 15.704 -6.171 -24.050 1.00 94.06 117 GLN A CA 1
ATOM 945 C C . GLN A 1 117 ? 14.502 -6.967 -23.522 1.00 94.06 117 GLN A C 1
ATOM 947 O O . GLN A 1 117 ? 13.668 -6.431 -22.783 1.00 94.06 117 GLN A O 1
ATOM 952 N N . GLN A 1 118 ? 14.395 -8.243 -23.892 1.00 96.62 118 GLN A N 1
ATOM 953 C CA . GLN A 1 118 ? 13.330 -9.117 -23.415 1.00 96.62 118 GLN A CA 1
ATOM 954 C C . GLN A 1 118 ? 13.452 -9.380 -21.908 1.00 96.62 118 GLN A C 1
ATOM 956 O O . GLN A 1 118 ? 12.449 -9.318 -21.196 1.00 96.62 118 GLN A O 1
ATOM 961 N N . SER A 1 119 ? 14.667 -9.622 -21.415 1.00 94.38 119 SER A N 1
ATOM 962 C CA . SER A 1 119 ? 14.967 -9.771 -19.989 1.00 94.38 119 SER A CA 1
ATOM 963 C C . SER A 1 119 ? 14.534 -8.535 -19.200 1.00 94.38 119 SER A C 1
ATOM 965 O O . SER A 1 119 ? 13.746 -8.646 -18.263 1.00 94.38 119 SER A O 1
ATOM 967 N N . HIS A 1 120 ? 14.903 -7.338 -19.662 1.00 95.50 120 HIS A N 1
ATOM 968 C CA . HIS A 1 120 ? 14.532 -6.086 -19.003 1.00 95.50 120 HIS A CA 1
ATOM 969 C C . HIS A 1 120 ? 13.011 -5.838 -18.981 1.00 95.50 120 HIS A C 1
ATOM 971 O O . HIS A 1 120 ? 12.462 -5.308 -18.011 1.00 95.50 120 HIS A O 1
ATOM 977 N N .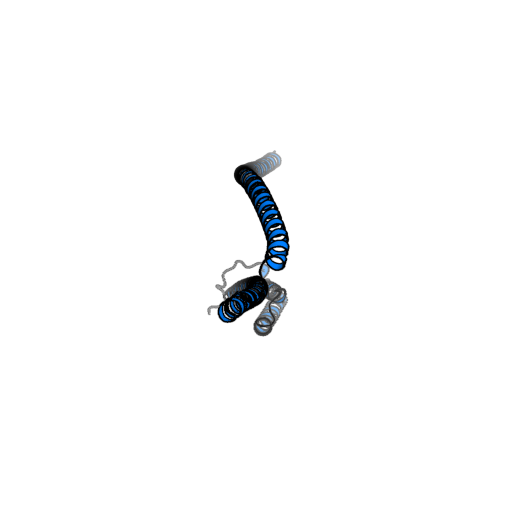 LYS A 1 121 ? 12.286 -6.245 -20.036 1.00 94.75 121 LYS A N 1
ATOM 978 C CA . LYS A 1 121 ? 10.811 -6.208 -20.043 1.00 94.75 121 LYS A CA 1
ATOM 979 C C . LYS A 1 121 ? 10.218 -7.152 -18.991 1.00 94.75 121 LYS A C 1
ATOM 981 O O . LYS A 1 121 ? 9.289 -6.754 -18.288 1.00 94.75 121 LYS A O 1
ATOM 986 N N . ARG A 1 122 ? 10.752 -8.375 -18.867 1.00 96.69 122 ARG A N 1
ATOM 987 C CA . ARG A 1 122 ? 10.320 -9.351 -17.848 1.00 96.69 122 ARG A CA 1
ATOM 988 C C . ARG A 1 122 ? 10.601 -8.845 -16.436 1.00 96.69 122 ARG A C 1
ATOM 990 O O . ARG A 1 122 ? 9.698 -8.862 -15.608 1.00 96.69 122 ARG A O 1
ATOM 997 N N . GLU A 1 123 ? 11.802 -8.326 -16.192 1.00 93.81 123 GLU A N 1
ATOM 998 C CA . GLU A 1 123 ? 12.208 -7.733 -14.914 1.00 93.81 123 GLU A CA 1
ATOM 999 C C . GLU A 1 123 ? 11.241 -6.622 -14.479 1.00 93.81 123 GLU A C 1
ATOM 1001 O O . GLU A 1 123 ? 10.699 -6.663 -13.376 1.00 93.81 123 GLU A O 1
ATOM 1006 N N . LYS A 1 124 ? 10.917 -5.683 -15.381 1.00 97.19 124 LYS A N 1
ATOM 1007 C CA . LYS A 1 124 ? 9.926 -4.626 -15.114 1.00 97.19 124 LYS A CA 1
ATOM 1008 C C . LYS A 1 124 ? 8.537 -5.170 -14.782 1.00 97.19 124 LYS A C 1
ATOM 1010 O O . LYS A 1 124 ? 7.846 -4.592 -13.943 1.00 97.19 124 LYS A O 1
ATOM 1015 N N . SER A 1 125 ? 8.101 -6.239 -15.447 1.00 95.88 125 SER A N 1
ATOM 1016 C CA . SER A 1 125 ? 6.813 -6.877 -15.152 1.00 95.88 125 SER A CA 1
ATOM 1017 C C . SER A 1 125 ? 6.811 -7.498 -13.755 1.00 95.88 125 SER A C 1
ATOM 1019 O O . SER A 1 125 ? 5.894 -7.246 -12.975 1.00 95.88 125 SER A O 1
ATOM 1021 N N . LEU A 1 126 ? 7.866 -8.242 -13.414 1.00 97.81 126 LEU A N 1
ATOM 1022 C CA . LEU A 1 126 ? 8.026 -8.863 -12.099 1.00 97.81 126 LEU A CA 1
ATOM 1023 C C . LEU A 1 126 ? 8.109 -7.816 -10.987 1.00 97.81 126 LEU A C 1
ATOM 1025 O O . LEU A 1 126 ? 7.475 -7.974 -9.949 1.00 97.81 126 LEU A O 1
ATOM 1029 N N . GLN A 1 127 ? 8.810 -6.704 -11.211 1.00 96.25 127 GLN A N 1
ATOM 1030 C CA . GLN A 1 127 ? 8.903 -5.622 -10.231 1.00 96.25 127 GLN A CA 1
ATOM 1031 C C . GLN A 1 127 ? 7.530 -4.999 -9.919 1.00 96.25 127 GLN A C 1
ATOM 1033 O O . GLN A 1 127 ? 7.233 -4.692 -8.760 1.00 96.25 127 GLN A O 1
ATOM 1038 N N . LYS A 1 128 ? 6.663 -4.851 -10.931 1.00 96.56 128 LYS A N 1
ATOM 1039 C CA . LYS A 1 128 ? 5.278 -4.388 -10.744 1.00 96.56 128 LYS A CA 1
ATOM 1040 C C . LYS A 1 128 ? 4.436 -5.415 -9.990 1.00 96.56 128 LYS A C 1
ATOM 1042 O O . LYS A 1 128 ? 3.720 -5.038 -9.063 1.00 96.56 128 LYS A O 1
ATOM 1047 N N . GLU A 1 129 ? 4.542 -6.694 -10.353 1.00 97.38 129 GLU A N 1
ATOM 1048 C CA . GLU A 1 129 ? 3.822 -7.770 -9.666 1.00 97.38 129 GLU A CA 1
ATOM 1049 C C . GLU A 1 129 ? 4.226 -7.842 -8.189 1.00 97.38 129 GLU A C 1
ATOM 1051 O O . GLU A 1 129 ? 3.353 -7.808 -7.323 1.00 97.38 129 GLU A O 1
ATOM 1056 N N . LEU A 1 130 ? 5.530 -7.846 -7.894 1.00 96.50 130 LEU A N 1
ATOM 1057 C CA . LEU A 1 130 ? 6.062 -7.840 -6.531 1.00 96.50 130 LEU A CA 1
ATOM 1058 C C . LEU A 1 130 ? 5.556 -6.640 -5.733 1.00 96.50 130 LEU A C 1
ATOM 1060 O O . LEU A 1 130 ? 5.084 -6.815 -4.614 1.00 96.50 130 LEU A O 1
ATOM 1064 N N . SER A 1 131 ? 5.574 -5.441 -6.319 1.00 96.25 131 SER A N 1
ATOM 1065 C CA . SER A 1 131 ? 5.047 -4.242 -5.656 1.00 96.25 131 SER A CA 1
ATOM 1066 C C . SER A 1 131 ? 3.567 -4.406 -5.294 1.00 96.25 131 SER A C 1
ATOM 1068 O O . SER A 1 131 ? 3.175 -4.105 -4.169 1.00 96.25 131 SER A O 1
ATOM 1070 N N . SER A 1 132 ? 2.758 -4.951 -6.210 1.00 96.44 132 SER A N 1
ATOM 1071 C CA . SER A 1 132 ? 1.332 -5.203 -5.964 1.00 96.44 132 SER A CA 1
ATOM 1072 C C . SER A 1 132 ? 1.078 -6.303 -4.924 1.00 96.44 132 SER A C 1
ATOM 1074 O O . SER A 1 132 ? 0.138 -6.209 -4.131 1.00 96.44 132 SER A O 1
ATOM 1076 N N . ARG A 1 133 ? 1.921 -7.344 -4.894 1.00 95.44 133 ARG A N 1
ATOM 1077 C CA . ARG A 1 133 ? 1.844 -8.423 -3.903 1.00 95.44 133 ARG A CA 1
ATOM 1078 C C . ARG A 1 133 ? 2.177 -7.901 -2.516 1.00 95.44 133 ARG A C 1
ATOM 1080 O O . ARG A 1 133 ? 1.393 -8.115 -1.603 1.00 95.44 133 ARG A O 1
ATOM 1087 N N . VAL A 1 134 ? 3.256 -7.129 -2.389 1.00 96.00 134 VAL A N 1
ATOM 1088 C CA . VAL A 1 134 ? 3.655 -6.503 -1.122 1.00 96.00 134 VAL A CA 1
ATOM 1089 C C . VAL A 1 134 ? 2.555 -5.587 -0.580 1.00 96.00 134 VAL A C 1
ATOM 1091 O O . VAL A 1 134 ? 2.315 -5.577 0.624 1.00 96.00 134 VAL A O 1
ATOM 1094 N N . THR A 1 135 ? 1.855 -4.825 -1.430 1.00 93.06 135 THR A N 1
ATOM 1095 C CA . THR A 1 135 ? 0.732 -3.994 -0.960 1.00 93.06 135 THR A CA 1
ATOM 1096 C C . THR A 1 135 ? -0.447 -4.827 -0.465 1.00 93.06 135 THR A C 1
ATOM 1098 O O . THR A 1 135 ? -0.968 -4.532 0.607 1.00 93.06 135 THR A O 1
ATOM 1101 N N . LYS A 1 136 ? -0.829 -5.887 -1.192 1.00 92.81 136 LYS A N 1
ATOM 1102 C CA . LYS A 1 136 ? -1.920 -6.786 -0.778 1.00 92.81 136 LYS A CA 1
ATOM 1103 C C . LYS A 1 136 ? -1.582 -7.519 0.519 1.00 92.81 136 LYS A C 1
ATOM 1105 O O . LYS A 1 136 ? -2.409 -7.599 1.416 1.00 92.81 136 LYS A O 1
ATOM 1110 N N . GLU A 1 137 ? -0.352 -8.002 0.648 1.00 91.25 137 GLU A N 1
ATOM 1111 C CA . GLU A 1 137 ? 0.110 -8.702 1.846 1.00 91.25 137 GLU A CA 1
ATOM 1112 C C . GLU A 1 137 ? 0.097 -7.783 3.079 1.00 91.25 137 GLU A C 1
ATOM 1114 O O . GLU A 1 137 ? -0.404 -8.171 4.135 1.00 91.25 137 GLU A O 1
ATOM 1119 N N . LYS A 1 138 ? 0.536 -6.524 2.935 1.00 93.00 138 LYS A N 1
ATOM 1120 C CA . LYS A 1 138 ? 0.431 -5.517 4.007 1.00 93.00 138 LYS A CA 1
ATOM 1121 C C . LYS A 1 138 ? -1.011 -5.272 4.448 1.00 93.00 138 LYS A C 1
ATOM 1123 O O . LYS A 1 138 ? -1.260 -5.181 5.646 1.00 93.00 138 LYS A O 1
ATOM 1128 N N . GLU A 1 139 ? -1.947 -5.181 3.506 1.00 91.06 139 GLU A N 1
ATOM 1129 C CA . GLU A 1 139 ? -3.375 -5.035 3.809 1.00 91.06 139 GLU A CA 1
ATOM 1130 C C . GLU A 1 139 ? -3.911 -6.260 4.562 1.00 91.06 139 GLU A C 1
ATOM 1132 O O . GLU A 1 139 ? -4.517 -6.113 5.622 1.00 91.06 139 GLU A O 1
ATOM 1137 N N . THR A 1 140 ? -3.604 -7.477 4.097 1.00 90.06 140 THR A N 1
ATOM 1138 C CA . THR A 1 140 ? -4.008 -8.704 4.803 1.00 90.06 140 THR A CA 1
ATOM 1139 C C . THR A 1 140 ? -3.413 -8.787 6.209 1.00 90.06 140 THR A C 1
ATOM 1141 O O . THR A 1 140 ? -4.115 -9.157 7.147 1.00 90.06 140 THR A O 1
ATOM 1144 N N . SER A 1 141 ? -2.156 -8.369 6.393 1.00 92.00 141 SER A N 1
ATOM 1145 C CA . SER A 1 141 ? -1.514 -8.321 7.708 1.00 92.00 141 SER A CA 1
ATOM 1146 C C . SER A 1 141 ? -2.192 -7.314 8.639 1.00 92.00 141 SER A C 1
ATOM 1148 O O . SER A 1 141 ? -2.374 -7.616 9.817 1.00 92.00 141 SER A O 1
ATOM 1150 N N . ALA A 1 142 ? -2.580 -6.140 8.133 1.00 92.38 142 ALA A N 1
ATOM 1151 C CA . ALA A 1 142 ? -3.319 -5.151 8.913 1.00 92.38 142 ALA A CA 1
ATOM 1152 C C . ALA A 1 142 ? -4.711 -5.675 9.309 1.00 92.38 142 ALA A C 1
ATOM 1154 O O . ALA A 1 142 ? -5.114 -5.525 10.463 1.00 92.38 142 ALA A O 1
ATOM 1155 N N . ASN A 1 143 ? -5.404 -6.356 8.390 1.00 91.88 143 ASN A N 1
ATOM 1156 C CA . ASN A 1 143 ? -6.703 -6.979 8.653 1.00 91.88 143 ASN A CA 1
ATOM 1157 C C . ASN A 1 143 ? -6.601 -8.077 9.724 1.00 91.88 143 ASN A C 1
ATOM 1159 O O . ASN A 1 143 ? -7.443 -8.137 10.618 1.00 91.88 143 ASN A O 1
ATOM 1163 N N . ILE A 1 144 ? -5.560 -8.917 9.673 1.00 92.56 144 ILE A N 1
ATOM 1164 C CA . ILE A 1 144 ? -5.312 -9.959 10.682 1.00 92.56 144 ILE A CA 1
ATOM 1165 C C . ILE A 1 144 ? -5.043 -9.340 12.058 1.00 92.56 144 ILE A C 1
ATOM 1167 O O . ILE A 1 144 ? -5.599 -9.815 13.048 1.00 92.56 144 ILE A O 1
ATOM 1171 N N . GLU A 1 145 ? -4.240 -8.275 12.149 1.00 94.50 145 GLU A N 1
ATOM 1172 C CA . GLU A 1 145 ? -3.966 -7.644 13.447 1.00 94.50 145 GLU A CA 1
ATOM 1173 C C . GLU A 1 145 ? -5.218 -6.955 14.011 1.00 94.50 145 GLU A C 1
ATOM 1175 O O . GLU A 1 145 ? -5.518 -7.108 15.194 1.00 94.50 145 GLU A O 1
ATOM 1180 N N . ALA A 1 146 ? -6.011 -6.277 13.173 1.00 93.75 146 ALA A N 1
ATOM 1181 C CA . ALA A 1 146 ? -7.293 -5.705 13.590 1.00 93.75 146 ALA A CA 1
ATOM 1182 C C . ALA A 1 146 ? -8.267 -6.785 14.091 1.00 93.75 146 ALA A C 1
ATOM 1184 O O . ALA A 1 146 ? -8.905 -6.615 15.133 1.00 93.75 146 ALA A O 1
ATOM 1185 N N . PHE A 1 147 ? -8.338 -7.922 13.389 1.00 95.19 147 PHE A N 1
ATOM 1186 C CA . PHE A 1 147 ? -9.137 -9.073 13.803 1.00 95.19 147 PHE A CA 1
ATOM 1187 C C . PHE A 1 147 ? -8.679 -9.624 15.153 1.00 95.19 147 PHE A C 1
ATOM 1189 O O . PHE A 1 147 ? -9.491 -9.803 16.056 1.00 95.19 147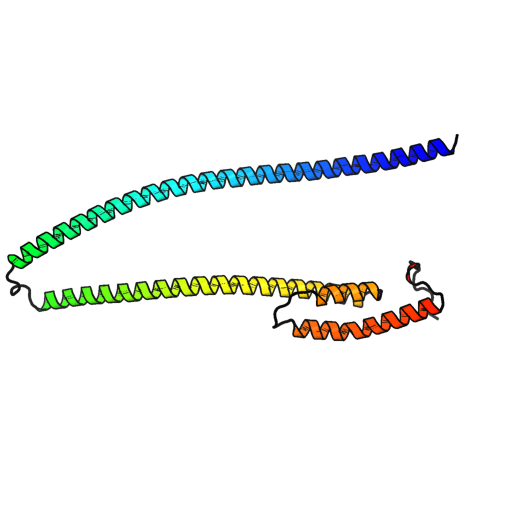 PHE A O 1
ATOM 1196 N N . LYS A 1 148 ? -7.371 -9.822 15.330 1.00 95.75 148 LYS A N 1
ATOM 1197 C CA . LYS A 1 148 ? -6.776 -10.283 16.587 1.00 95.75 148 LYS A CA 1
ATOM 1198 C C . LYS A 1 148 ? -7.074 -9.337 17.751 1.00 95.75 148 LYS A C 1
ATOM 1200 O O . LYS A 1 148 ? -7.446 -9.811 18.820 1.00 95.75 148 LYS A O 1
ATOM 1205 N N . VAL A 1 149 ? -6.965 -8.021 17.554 1.00 95.94 149 VAL A N 1
ATOM 1206 C CA . VAL A 1 149 ? -7.311 -7.024 18.582 1.00 95.94 149 VAL A CA 1
ATOM 1207 C C . VAL A 1 149 ? -8.793 -7.113 18.955 1.00 95.94 149 VAL A C 1
ATOM 1209 O O . VAL A 1 149 ? -9.124 -7.096 20.138 1.00 95.94 149 VAL A O 1
ATOM 1212 N N . ALA A 1 150 ? -9.694 -7.255 17.979 1.00 95.62 150 ALA A N 1
ATOM 1213 C CA . ALA A 1 150 ? -11.121 -7.422 18.260 1.00 95.62 150 ALA A CA 1
ATOM 1214 C C . ALA A 1 150 ? -11.415 -8.726 19.022 1.00 95.62 150 ALA A C 1
ATOM 1216 O O . ALA A 1 150 ? -12.183 -8.718 19.983 1.00 95.62 150 ALA A O 1
ATOM 1217 N N . LEU A 1 151 ? -10.748 -9.829 18.668 1.00 95.56 151 LEU A N 1
ATOM 1218 C CA . LEU A 1 151 ? -10.847 -11.086 19.414 1.00 95.56 151 LEU A CA 1
ATOM 1219 C C . LEU A 1 151 ? -10.340 -10.949 20.855 1.00 95.56 151 LEU A C 1
ATOM 1221 O O . LEU A 1 151 ? -10.963 -11.486 21.765 1.00 95.56 151 LEU A O 1
ATOM 1225 N N . GLN A 1 152 ? -9.252 -10.210 21.084 1.00 96.06 152 GLN A N 1
ATOM 1226 C CA . GLN A 1 152 ? -8.741 -9.949 22.434 1.00 96.06 152 GLN A CA 1
ATOM 1227 C C . GLN A 1 152 ? -9.731 -9.144 23.280 1.00 96.06 152 GLN A C 1
ATOM 1229 O O . GLN A 1 152 ? -9.917 -9.456 24.455 1.00 96.06 152 GLN A O 1
ATOM 1234 N N . LYS A 1 153 ? -10.400 -8.142 22.695 1.00 95.06 153 LYS A N 1
ATOM 1235 C CA . LYS A 1 153 ? -11.460 -7.401 23.392 1.00 95.06 153 LYS A CA 1
ATOM 1236 C C . LYS A 1 153 ? -12.648 -8.298 23.731 1.00 95.06 153 LYS A C 1
ATOM 1238 O O . LYS A 1 153 ? -13.119 -8.274 24.866 1.00 95.06 153 LYS A O 1
ATOM 1243 N N . LEU A 1 154 ? -13.086 -9.127 22.781 1.00 94.19 154 LEU A N 1
ATOM 1244 C CA . LEU A 1 154 ? -14.160 -10.094 23.007 1.00 94.19 154 LEU A CA 1
ATOM 1245 C C . LEU A 1 154 ? -13.788 -11.089 24.118 1.00 94.19 154 LEU A C 1
ATOM 1247 O O . LEU A 1 154 ? -14.589 -11.348 25.012 1.00 94.19 154 LEU A O 1
ATOM 1251 N N . GLN A 1 155 ? -12.557 -11.602 24.103 1.00 94.88 155 GLN A N 1
ATOM 1252 C CA . GLN A 1 155 ? -12.040 -12.489 25.142 1.00 94.88 155 GLN A CA 1
ATOM 1253 C C . GLN A 1 155 ? -12.016 -11.804 26.512 1.00 94.88 155 GLN A C 1
ATOM 1255 O O . GLN A 1 155 ? -12.430 -12.412 27.497 1.00 94.88 155 GLN A O 1
ATOM 1260 N N . ALA A 1 156 ? -11.550 -10.555 26.590 1.00 93.62 156 ALA A N 1
ATOM 1261 C CA .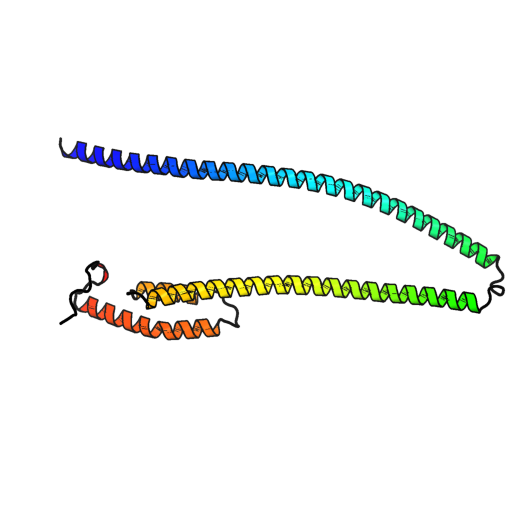 ALA A 1 156 ? -11.538 -9.787 27.831 1.00 93.62 156 ALA A CA 1
ATOM 1262 C C . ALA A 1 156 ? -12.960 -9.580 28.374 1.00 93.62 156 ALA A C 1
ATOM 1264 O O . ALA A 1 156 ? -13.192 -9.814 29.557 1.00 93.62 156 ALA A O 1
ATOM 1265 N N . CYS A 1 157 ? -13.911 -9.238 27.497 1.00 92.00 157 CYS A N 1
ATOM 1266 C CA . CYS A 1 157 ? -15.327 -9.114 27.836 1.00 92.00 157 CYS A CA 1
ATOM 1267 C C . CYS A 1 157 ? -15.852 -10.414 28.464 1.00 92.00 157 CYS A C 1
ATOM 1269 O O . CYS A 1 157 ? -16.357 -10.383 29.578 1.00 92.00 157 CYS A O 1
ATOM 1271 N N . LEU A 1 158 ? -15.623 -11.563 27.819 1.00 90.69 158 LEU A N 1
ATOM 1272 C CA . LEU A 1 158 ? -16.065 -12.875 28.311 1.00 90.69 158 LEU A CA 1
ATOM 1273 C C . LEU A 1 158 ? -15.333 -13.359 29.575 1.00 90.69 158 LEU A C 1
ATOM 1275 O O . LEU A 1 158 ? -15.865 -14.192 30.302 1.00 90.69 158 LEU A O 1
ATOM 1279 N N . SER A 1 159 ? -14.113 -12.879 29.825 1.00 91.75 159 SER A N 1
ATOM 1280 C CA . SER A 1 159 ? -13.299 -13.291 30.981 1.00 91.75 159 SER A CA 1
ATOM 1281 C C . SER A 1 159 ? -13.582 -12.468 32.243 1.00 91.75 159 SER A C 1
ATOM 1283 O O . SER A 1 159 ? -13.144 -12.839 33.329 1.00 91.75 159 SER A O 1
ATOM 1285 N N . SER A 1 160 ? -14.283 -11.343 32.107 1.00 87.88 160 SER A N 1
ATOM 1286 C CA . SER A 1 160 ? -14.700 -10.470 33.209 1.00 87.88 160 SER A CA 1
ATOM 1287 C C . SER A 1 160 ? -16.226 -10.465 33.346 1.00 87.88 160 SER A C 1
ATOM 1289 O O . SER A 1 160 ? -16.913 -10.828 32.390 1.00 87.88 160 SER A O 1
ATOM 1291 N N . PRO A 1 161 ? -16.795 -10.032 34.486 1.00 84.56 161 PRO A N 1
ATOM 1292 C CA . PRO A 1 161 ? -18.223 -9.745 34.556 1.00 84.56 161 PRO A CA 1
ATOM 1293 C C . PRO A 1 161 ? -18.582 -8.713 33.479 1.00 84.56 161 PRO A C 1
ATOM 1295 O O . PRO A 1 161 ? -18.113 -7.575 33.522 1.00 84.56 161 PRO A O 1
ATOM 1298 N N . CYS A 1 162 ? -19.378 -9.113 32.490 1.00 85.31 162 CYS A N 1
ATOM 1299 C CA . CYS A 1 162 ? -19.794 -8.254 31.388 1.00 85.31 162 CYS A CA 1
ATOM 1300 C C . CYS A 1 162 ? -21.316 -8.201 31.281 1.00 85.31 162 CYS A C 1
ATOM 1302 O O . CYS A 1 162 ? -22.008 -9.191 31.512 1.00 85.31 162 CYS A O 1
ATOM 1304 N N . SER A 1 163 ? -21.831 -7.030 30.911 1.00 90.25 163 SER A N 1
ATOM 1305 C CA . SER A 1 163 ? -23.239 -6.858 30.566 1.00 90.25 163 SER A CA 1
ATOM 1306 C C . SER A 1 163 ? -23.507 -7.329 29.139 1.00 90.25 163 SER A C 1
ATOM 1308 O O . SER A 1 163 ? -22.628 -7.276 28.265 1.00 90.25 163 SER A O 1
ATOM 1310 N N . SER A 1 164 ? -24.756 -7.692 28.851 1.00 92.00 164 SER A N 1
ATOM 1311 C CA . SER A 1 164 ? -25.161 -8.048 27.490 1.00 92.00 164 SER A CA 1
ATOM 1312 C C . SER A 1 164 ? -24.939 -6.909 26.489 1.00 92.00 164 SER A C 1
ATOM 1314 O O . SER A 1 164 ? -24.641 -7.159 25.320 1.00 92.00 164 SER A O 1
ATOM 1316 N N . SER A 1 165 ? -25.029 -5.653 26.938 1.00 90.62 165 SER A N 1
ATOM 1317 C CA . SER A 1 165 ? -24.755 -4.467 26.123 1.00 90.62 165 SER A CA 1
ATOM 1318 C C . SER A 1 165 ? -23.282 -4.359 25.720 1.00 90.62 165 SER A C 1
ATOM 1320 O O . SER A 1 165 ? -22.992 -4.049 24.563 1.00 90.62 165 SER A O 1
ATOM 1322 N N . SER A 1 166 ? -22.354 -4.672 26.632 1.00 92.25 166 SER A N 1
ATOM 1323 C CA . SER A 1 166 ? -20.915 -4.673 26.356 1.00 92.25 166 SER A CA 1
ATOM 1324 C C . SER A 1 166 ? -20.546 -5.786 25.375 1.00 92.25 166 SER A C 1
ATOM 1326 O O . SER A 1 166 ? -19.941 -5.510 24.337 1.00 92.25 166 SER A O 1
ATOM 1328 N N . LEU A 1 167 ? -21.008 -7.017 25.629 1.00 93.56 167 LEU A N 1
ATOM 1329 C CA . LEU A 1 167 ? -20.749 -8.157 24.748 1.00 93.56 167 LEU A CA 1
ATOM 1330 C C . LEU A 1 167 ? -21.349 -7.947 23.348 1.00 93.56 167 LEU A C 1
ATOM 1332 O O . LEU A 1 167 ? -20.699 -8.223 22.340 1.00 93.56 167 LEU A O 1
ATOM 1336 N N . ARG A 1 168 ? -22.568 -7.396 23.263 1.00 95.25 168 ARG A N 1
ATOM 1337 C CA . ARG A 1 168 ? -23.200 -7.031 21.985 1.00 95.25 168 ARG A CA 1
ATOM 1338 C C . ARG A 1 168 ? -22.388 -5.974 21.232 1.00 95.25 168 ARG A C 1
ATOM 1340 O O . ARG A 1 168 ? -22.260 -6.073 20.014 1.00 95.25 168 ARG A O 1
ATOM 1347 N N . GLY A 1 169 ? -21.840 -4.984 21.936 1.00 93.62 169 GLY A N 1
ATOM 1348 C CA . GLY A 1 169 ? -20.985 -3.952 21.347 1.00 93.62 169 GLY A CA 1
ATOM 1349 C C . GLY A 1 169 ? -19.701 -4.519 20.736 1.00 93.62 169 GLY A C 1
ATOM 1350 O O . GLY A 1 169 ? -19.355 -4.170 19.607 1.00 93.62 169 GLY A O 1
ATOM 1351 N N . GLU A 1 170 ? -19.024 -5.430 21.438 1.00 94.88 170 GLU A N 1
ATOM 1352 C CA . GLU A 1 170 ? -17.809 -6.083 20.929 1.00 94.88 170 GLU A CA 1
ATOM 1353 C C . GLU A 1 170 ? -18.101 -7.024 19.751 1.00 94.88 170 GLU A C 1
ATOM 1355 O O . GLU A 1 170 ? -17.361 -7.034 18.765 1.00 94.88 170 GLU A O 1
ATOM 1360 N N . LEU A 1 171 ? -19.223 -7.750 19.781 1.00 94.69 171 LEU A N 1
ATOM 1361 C CA . LEU A 1 171 ? -19.652 -8.573 18.645 1.00 94.69 171 LEU A CA 1
ATOM 1362 C C . LEU A 1 171 ? -20.000 -7.734 17.413 1.00 94.69 171 LEU A C 1
ATOM 1364 O O . LEU A 1 171 ? -19.616 -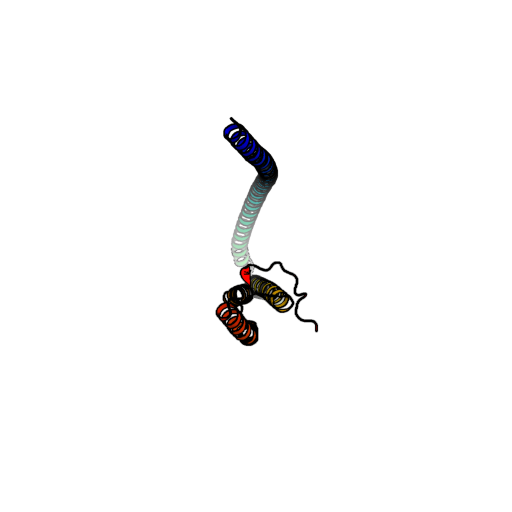8.101 16.304 1.00 94.69 171 LEU A O 1
ATOM 1368 N N . GLY A 1 172 ? -20.652 -6.584 17.599 1.00 93.44 172 GLY A N 1
ATOM 1369 C CA . GLY A 1 172 ? -20.920 -5.646 16.510 1.00 93.44 172 GLY A CA 1
ATOM 1370 C C . GLY A 1 172 ? -19.637 -5.093 15.879 1.00 93.44 172 GLY A C 1
ATOM 1371 O O . GLY A 1 172 ? -19.543 -5.004 14.655 1.00 93.44 172 GLY A O 1
ATOM 1372 N N . GLN A 1 173 ? -18.616 -4.785 16.689 1.00 92.75 173 GLN A N 1
ATOM 1373 C CA . GLN A 1 173 ? -17.296 -4.389 16.178 1.00 92.75 173 GLN A CA 1
ATOM 1374 C C . GLN A 1 173 ? -16.651 -5.511 15.353 1.00 92.75 173 GLN A C 1
ATOM 1376 O O . GLN A 1 173 ? -16.133 -5.247 14.270 1.00 92.75 173 GLN A O 1
ATOM 1381 N N . LEU A 1 174 ? -16.706 -6.757 15.836 1.00 94.00 174 LEU A N 1
ATOM 1382 C CA . LEU A 1 174 ? -16.155 -7.922 15.141 1.00 94.00 174 LEU A CA 1
ATOM 1383 C C . LEU A 1 174 ? -16.868 -8.199 13.804 1.00 94.00 174 LEU A C 1
ATOM 1385 O O . LEU A 1 174 ? -16.219 -8.548 12.819 1.00 94.00 174 LEU A O 1
ATOM 1389 N N . GLU A 1 175 ? -18.190 -8.026 13.755 1.00 93.56 175 GLU A N 1
ATOM 1390 C CA . GLU A 1 175 ? -19.017 -8.248 12.562 1.00 93.56 175 GLU A CA 1
ATOM 1391 C C . GLU A 1 175 ? -18.737 -7.221 11.455 1.00 93.56 175 GLU A C 1
ATOM 1393 O O . GLU A 1 175 ? -18.639 -7.590 10.283 1.00 93.56 175 GLU A O 1
ATOM 1398 N N . LEU A 1 176 ? -18.509 -5.957 11.825 1.00 92.12 176 LEU A N 1
ATOM 1399 C CA . LEU A 1 176 ? -18.214 -4.867 10.888 1.00 92.12 176 LEU A CA 1
ATOM 1400 C C . LEU A 1 176 ? -16.791 -4.896 10.308 1.00 92.12 176 LEU A C 1
ATOM 1402 O O . LEU A 1 176 ? -16.510 -4.157 9.363 1.00 92.12 176 LEU A O 1
ATOM 1406 N N . LEU A 1 177 ? -15.886 -5.725 10.838 1.00 91.75 177 LEU A N 1
ATOM 1407 C CA . LEU A 1 177 ? -14.530 -5.826 10.301 1.00 91.75 177 LEU A CA 1
ATOM 1408 C C . LEU A 1 177 ? -14.543 -6.360 8.865 1.00 91.75 177 LEU A C 1
ATOM 1410 O O . LEU A 1 177 ? -15.038 -7.455 8.587 1.00 91.75 177 LEU A O 1
ATOM 1414 N N . CYS A 1 178 ? -13.944 -5.595 7.953 1.00 87.12 178 CYS A N 1
ATOM 1415 C CA . CYS A 1 178 ? -13.730 -6.017 6.576 1.00 87.12 178 CYS A CA 1
ATOM 1416 C C . CYS A 1 178 ? -12.514 -6.948 6.528 1.00 87.12 178 CYS A C 1
ATOM 1418 O O . CYS A 1 178 ? -11.372 -6.501 6.612 1.00 87.12 178 CYS A O 1
ATOM 1420 N N . LEU A 1 179 ? -12.768 -8.253 6.459 1.00 87.69 179 LEU A N 1
ATOM 1421 C CA . LEU A 1 179 ? -11.734 -9.281 6.490 1.00 87.69 179 LEU A CA 1
ATOM 1422 C C . LEU A 1 179 ? -11.590 -9.968 5.135 1.00 87.69 179 LEU A C 1
ATOM 1424 O O . LEU A 1 179 ? -12.561 -10.134 4.396 1.00 87.69 179 LEU A O 1
ATOM 1428 N N . ASP A 1 180 ? -10.370 -10.416 4.848 1.00 87.50 180 ASP A N 1
ATOM 1429 C CA . ASP A 1 180 ? -10.077 -11.242 3.680 1.00 87.50 180 ASP A CA 1
ATOM 1430 C C . ASP A 1 180 ? -10.864 -12.573 3.733 1.00 87.50 180 ASP A C 1
ATOM 1432 O O . ASP A 1 180 ? -11.101 -13.106 4.830 1.00 87.50 180 ASP A O 1
ATOM 1436 N N . PRO A 1 181 ? -11.262 -13.154 2.581 1.00 86.06 181 PRO A N 1
ATOM 1437 C CA . PRO A 1 181 ? -11.990 -14.421 2.542 1.00 86.06 181 PRO A CA 1
ATOM 1438 C C . PRO A 1 181 ? -11.331 -15.557 3.334 1.00 86.06 181 PRO A C 1
ATOM 1440 O O . PRO A 1 181 ? -12.045 -16.380 3.906 1.00 86.06 181 PRO A O 1
ATOM 1443 N N . SER A 1 182 ? -9.996 -15.583 3.419 1.00 82.31 182 SER A N 1
ATOM 1444 C CA . SER A 1 182 ? -9.240 -16.617 4.141 1.00 82.31 182 SER A CA 1
ATOM 1445 C C . SER A 1 182 ? -9.534 -16.679 5.647 1.00 82.31 182 SER A C 1
ATOM 1447 O O . SER A 1 182 ? -9.478 -17.758 6.234 1.00 82.31 182 SER A O 1
ATOM 1449 N N . VAL A 1 183 ? -9.893 -15.554 6.273 1.00 87.25 183 VAL A N 1
ATOM 1450 C CA . VAL A 1 183 ? -10.154 -15.450 7.725 1.00 87.25 183 VAL A CA 1
ATOM 1451 C C . VAL A 1 183 ? -11.620 -15.155 8.060 1.00 87.25 183 VAL A C 1
ATOM 1453 O O . VAL A 1 183 ? -12.038 -15.311 9.207 1.00 87.25 183 VAL A O 1
ATOM 1456 N N . SER A 1 184 ? -12.436 -14.794 7.065 1.00 90.75 184 SER A N 1
ATOM 1457 C CA . SER A 1 184 ? -13.866 -14.504 7.247 1.00 90.75 184 SER A CA 1
ATOM 1458 C C . SER A 1 184 ? -14.644 -15.688 7.841 1.00 90.75 184 SER A C 1
ATOM 1460 O O . SER A 1 184 ? -15.501 -15.486 8.700 1.00 90.75 184 SER A O 1
ATOM 1462 N N . ALA A 1 185 ? -14.299 -16.925 7.465 1.00 92.44 185 ALA A N 1
ATOM 1463 C CA . ALA A 1 185 ? -14.922 -18.127 8.027 1.00 92.44 185 ALA A CA 1
ATOM 1464 C C . ALA A 1 185 ? -14.704 -18.249 9.548 1.00 92.44 185 ALA A C 1
ATOM 1466 O O . ALA A 1 185 ? -15.616 -18.635 10.279 1.00 92.44 185 ALA A O 1
ATOM 1467 N N . ILE A 1 186 ? -13.518 -17.861 10.032 1.00 93.19 186 ILE A N 1
ATOM 1468 C CA . ILE A 1 186 ? -13.180 -17.877 11.461 1.00 93.19 186 ILE A CA 1
ATOM 1469 C C . ILE A 1 186 ? -14.018 -16.834 12.202 1.00 93.19 186 ILE A C 1
ATOM 1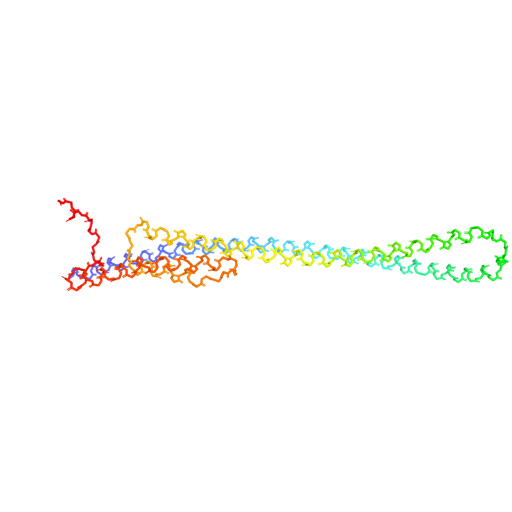471 O O . ILE A 1 186 ? -14.596 -17.144 13.240 1.00 93.19 186 ILE A O 1
ATOM 1475 N N . ARG A 1 187 ? -14.139 -15.616 11.653 1.00 94.12 187 ARG A N 1
ATOM 1476 C CA . ARG A 1 187 ? -14.999 -14.566 12.222 1.00 94.12 187 ARG A CA 1
ATOM 1477 C C . ARG A 1 187 ? -16.433 -15.061 12.398 1.00 94.12 187 ARG A C 1
ATOM 1479 O O . ARG A 1 187 ? -16.991 -14.885 13.475 1.00 94.12 187 ARG A O 1
ATOM 1486 N N . THR A 1 188 ? -17.012 -15.686 11.373 1.00 93.44 188 THR A N 1
ATOM 1487 C CA . THR A 1 188 ? -18.384 -16.210 11.442 1.00 93.44 188 THR A CA 1
ATOM 1488 C C . THR A 1 188 ? -18.530 -17.242 12.556 1.00 93.44 188 THR A C 1
ATOM 1490 O O . THR A 1 188 ? -19.420 -17.110 13.389 1.00 93.44 188 THR A O 1
ATOM 1493 N N . ALA A 1 189 ? -17.605 -18.204 12.643 1.00 95.12 189 ALA A N 1
ATOM 1494 C CA . ALA A 1 189 ? -17.627 -19.206 13.706 1.00 95.12 189 ALA A CA 1
ATOM 1495 C C . ALA A 1 189 ? -17.535 -18.573 15.108 1.00 95.12 189 ALA A C 1
ATOM 1497 O O . ALA A 1 189 ? -18.264 -18.970 16.015 1.00 95.12 189 ALA A O 1
ATOM 1498 N N . VAL A 1 190 ? -16.675 -17.564 15.292 1.00 95.75 190 VAL A N 1
ATOM 1499 C CA . VAL A 1 190 ? -16.558 -16.838 16.568 1.00 95.75 190 VAL A CA 1
ATOM 1500 C C . VAL A 1 190 ? -17.846 -16.092 16.914 1.00 95.75 190 VAL A C 1
ATOM 1502 O O . VAL A 1 190 ? -18.297 -16.167 18.057 1.00 95.75 190 VAL A O 1
ATOM 1505 N N . LEU A 1 191 ? -18.453 -15.400 15.944 1.00 94.81 191 LEU A N 1
ATOM 1506 C CA . LEU A 1 191 ? -19.727 -14.704 16.139 1.00 94.81 191 LEU A CA 1
ATOM 1507 C C . LEU A 1 191 ? -20.825 -15.679 16.576 1.00 94.81 191 LEU A C 1
ATOM 1509 O O . LEU A 1 191 ? -21.544 -15.398 17.532 1.00 94.81 191 LEU A O 1
ATOM 1513 N N . ASP A 1 192 ? -20.925 -16.837 15.927 1.00 94.62 192 ASP A N 1
ATOM 1514 C CA . ASP A 1 192 ? -21.933 -17.846 16.257 1.00 94.62 192 ASP A CA 1
ATOM 1515 C C . ASP A 1 192 ? -21.724 -18.436 17.656 1.00 94.62 192 ASP A C 1
ATOM 1517 O O . ASP A 1 192 ? -22.678 -18.539 18.430 1.00 94.62 192 ASP A O 1
ATOM 1521 N N . MET A 1 193 ? -20.475 -18.734 18.030 1.00 94.38 193 MET A N 1
ATOM 1522 C CA . MET A 1 193 ? -20.147 -19.219 19.375 1.00 94.38 193 MET A CA 1
ATOM 1523 C C . MET A 1 193 ? -20.476 -18.191 20.465 1.00 94.38 193 MET A C 1
ATOM 1525 O O . MET A 1 193 ? -20.985 -18.559 21.520 1.00 94.38 193 MET A O 1
ATOM 1529 N N . ALA A 1 194 ? -20.224 -16.903 20.223 1.00 93.81 194 ALA A N 1
ATOM 1530 C CA . ALA A 1 194 ? -20.440 -15.847 21.211 1.00 93.81 194 ALA A CA 1
ATOM 1531 C C . ALA A 1 194 ? -21.902 -15.359 21.300 1.00 93.81 194 ALA A C 1
ATOM 1533 O O . ALA A 1 194 ? -22.316 -14.828 22.334 1.00 93.81 194 ALA A O 1
ATOM 1534 N N . ARG A 1 195 ? -22.716 -15.577 20.257 1.00 93.81 195 ARG A N 1
ATOM 1535 C CA . ARG A 1 195 ? -24.159 -15.274 20.270 1.00 93.81 195 ARG A CA 1
ATOM 1536 C C . ARG A 1 195 ? -24.930 -16.114 21.293 1.00 93.81 195 ARG A C 1
ATOM 1538 O O . ARG A 1 195 ? -25.882 -15.607 21.883 1.00 93.81 195 ARG A O 1
ATOM 1545 N N . ALA A 1 196 ? -24.517 -17.359 21.543 1.00 93.56 196 ALA A N 1
ATOM 1546 C CA . ALA A 1 196 ? -25.179 -18.221 22.524 1.00 93.56 196 ALA A CA 1
ATOM 1547 C C . ALA A 1 196 ? -25.063 -17.676 23.970 1.00 93.56 196 ALA A C 1
ATOM 1549 O O . ALA A 1 196 ? -26.110 -17.403 24.564 1.00 93.56 196 ALA A O 1
ATOM 1550 N N . PRO A 1 197 ? -23.862 -17.399 24.522 1.00 90.62 197 PRO A N 1
ATOM 1551 C CA . PRO A 1 197 ? -23.717 -16.721 25.814 1.00 90.62 197 PRO A CA 1
ATOM 1552 C C . PRO A 1 197 ? -24.437 -15.370 25.880 1.00 90.62 197 PRO A C 1
ATOM 1554 O O . PRO A 1 197 ? -25.061 -15.059 26.891 1.00 90.62 197 PRO A O 1
ATOM 1557 N N . LEU A 1 198 ? -24.412 -14.588 24.793 1.00 94.62 198 LEU A N 1
ATOM 1558 C CA . LEU A 1 198 ? -25.114 -13.306 24.732 1.00 94.62 198 LEU A CA 1
ATOM 1559 C C . LEU A 1 198 ? -26.630 -13.462 24.915 1.00 94.62 198 LEU A C 1
ATOM 1561 O O . LEU A 1 198 ? -27.238 -12.683 25.647 1.00 94.62 198 LEU A O 1
ATOM 1565 N N . SER A 1 199 ? -27.241 -14.450 24.254 1.00 95.75 199 SER A N 1
ATOM 1566 C CA . SER A 1 199 ? -28.676 -14.720 24.398 1.00 95.75 199 SER A CA 1
ATOM 1567 C C . SER A 1 199 ? -29.040 -15.121 25.830 1.00 95.75 199 SER A C 1
ATOM 1569 O O . SER A 1 199 ? -30.060 -14.683 26.357 1.00 95.75 199 SER A O 1
ATOM 1571 N N . TRP A 1 200 ? -28.159 -15.886 26.481 1.00 95.25 200 TRP A N 1
ATOM 1572 C CA . TRP A 1 200 ? -28.327 -16.314 27.864 1.00 95.25 200 TRP A CA 1
ATOM 1573 C C . TRP A 1 200 ? -28.240 -15.129 28.834 1.00 95.25 200 TRP A C 1
ATOM 1575 O O . TRP A 1 200 ? -29.130 -14.954 29.662 1.00 95.25 200 TRP A O 1
ATOM 1585 N N . LEU A 1 201 ? -27.229 -14.263 28.680 1.00 92.12 201 LEU A N 1
ATOM 1586 C CA . LEU A 1 201 ? -27.082 -13.036 29.476 1.00 92.12 201 LEU A CA 1
ATOM 1587 C C . LEU A 1 201 ? -28.307 -12.124 29.357 1.00 92.12 201 LEU A C 1
ATOM 1589 O O . LEU A 1 201 ? -28.806 -11.637 30.363 1.00 92.12 201 LEU A O 1
ATOM 1593 N N . GLN A 1 202 ? -28.828 -11.939 28.143 1.00 93.94 202 GLN A N 1
ATOM 1594 C CA . GLN A 1 202 ? -30.017 -11.109 27.916 1.00 93.94 202 GLN A CA 1
ATOM 1595 C C . GLN A 1 202 ? -31.255 -11.667 28.611 1.00 93.94 202 GLN A C 1
ATOM 1597 O O . GLN A 1 202 ? -32.018 -10.903 29.194 1.00 93.94 202 GLN A O 1
ATOM 1602 N N . ALA A 1 203 ? -31.452 -12.986 28.569 1.00 94.06 203 ALA A N 1
ATOM 1603 C CA . ALA A 1 203 ? -32.575 -13.625 29.245 1.00 94.06 203 ALA A CA 1
ATOM 1604 C C . ALA A 1 203 ? -32.484 -13.466 30.772 1.00 94.06 203 ALA A C 1
ATOM 1606 O O . ALA A 1 203 ? -33.488 -13.183 31.422 1.00 94.06 203 ALA A O 1
ATOM 1607 N N . VAL A 1 204 ? -31.283 -13.609 31.340 1.00 90.44 204 VAL A N 1
ATOM 1608 C CA . VAL A 1 204 ? -31.052 -13.440 32.782 1.00 90.44 204 VAL A CA 1
ATOM 1609 C C . VAL A 1 204 ? -31.259 -11.988 33.214 1.00 90.44 204 VAL A C 1
ATOM 1611 O O . VAL A 1 204 ? -31.974 -11.747 34.183 1.00 90.44 204 VAL A O 1
ATOM 1614 N N . GLU A 1 205 ? -30.694 -11.022 32.486 1.00 90.88 205 GLU A N 1
ATOM 1615 C CA . GLU A 1 205 ? -30.880 -9.591 32.765 1.00 90.88 205 GLU A CA 1
ATOM 1616 C C . GLU A 1 205 ? -32.365 -9.191 32.710 1.00 90.88 205 GLU A C 1
ATOM 1618 O O . GLU A 1 205 ? -32.842 -8.500 33.606 1.00 90.88 205 GLU A O 1
ATOM 1623 N N . GLN A 1 206 ? -33.124 -9.683 31.722 1.00 91.94 206 GLN A N 1
ATOM 1624 C CA . GLN A 1 206 ? -34.574 -9.451 31.629 1.00 91.94 206 GLN A CA 1
ATOM 1625 C C . GLN A 1 206 ? -35.350 -10.048 32.808 1.00 91.94 206 GLN A C 1
ATOM 1627 O O . GLN A 1 206 ? -36.305 -9.443 33.296 1.00 91.94 206 GLN A O 1
ATOM 1632 N N . LEU A 1 207 ? -34.966 -11.242 33.262 1.00 93.50 207 LEU A N 1
ATOM 1633 C CA . LEU A 1 207 ? -35.625 -11.902 34.384 1.00 93.50 207 LEU A CA 1
ATOM 1634 C C . LEU A 1 207 ? -35.368 -11.137 35.689 1.00 93.50 207 LEU A C 1
ATOM 1636 O O . LEU A 1 207 ? -36.303 -10.911 36.454 1.00 93.50 207 LEU A O 1
ATOM 1640 N N . LEU A 1 208 ? -34.139 -10.663 35.902 1.00 88.25 208 LEU A N 1
ATOM 1641 C CA . LEU A 1 208 ? -33.781 -9.834 37.056 1.00 88.25 208 LEU A CA 1
ATOM 1642 C C . LEU A 1 208 ? -34.550 -8.507 37.062 1.00 88.25 208 LEU A C 1
ATOM 1644 O O . LEU A 1 208 ? -35.167 -8.170 38.078 1.00 88.25 208 LEU A O 1
ATOM 1648 N N . ASP A 1 209 ? -34.627 -7.835 35.914 1.00 87.00 209 ASP A N 1
ATOM 1649 C CA . ASP A 1 209 ? -35.415 -6.609 35.744 1.00 87.00 209 ASP A CA 1
ATOM 1650 C C . ASP A 1 209 ? -36.905 -6.849 36.059 1.00 87.00 209 ASP A C 1
ATOM 1652 O O . ASP A 1 209 ? -37.525 -6.100 36.815 1.00 87.00 209 ASP A O 1
ATOM 1656 N N . SER A 1 210 ? -37.467 -7.980 35.607 1.00 88.56 210 SER A N 1
ATOM 1657 C CA . SER A 1 210 ? -38.860 -8.360 35.903 1.00 88.56 210 SER A CA 1
ATOM 1658 C C . SER A 1 210 ? -39.142 -8.613 37.391 1.00 88.56 210 SER A C 1
ATOM 1660 O O . SER A 1 210 ? -40.278 -8.464 37.842 1.00 88.56 210 SER A O 1
ATOM 1662 N N . THR A 1 211 ? -38.111 -8.960 38.168 1.00 89.69 211 THR A N 1
ATOM 1663 C CA . THR A 1 211 ? -38.193 -9.127 39.629 1.00 89.69 211 THR A CA 1
ATOM 1664 C C . THR A 1 211 ? -37.905 -7.840 40.410 1.00 89.69 211 THR A C 1
ATOM 1666 O O . THR A 1 211 ? -37.957 -7.849 41.639 1.00 89.69 211 THR A O 1
ATOM 1669 N N . GLY A 1 212 ? -37.637 -6.723 39.720 1.00 78.56 212 GLY A N 1
ATOM 1670 C CA . GLY A 1 212 ? -37.329 -5.427 40.330 1.00 78.56 212 GLY A CA 1
ATOM 1671 C C . GLY A 1 212 ? -35.887 -5.289 40.829 1.00 78.56 212 GLY A C 1
ATOM 1672 O O . GLY A 1 212 ? -35.610 -4.410 41.646 1.00 78.56 212 GLY A O 1
ATOM 1673 N N . MET A 1 213 ? -34.977 -6.152 40.370 1.00 72.88 213 MET A N 1
ATOM 1674 C CA . MET A 1 213 ? -33.548 -6.089 40.676 1.00 72.88 213 MET A CA 1
ATOM 1675 C C . MET A 1 213 ? -32.824 -5.371 39.534 1.00 72.88 213 MET A C 1
ATOM 1677 O O . MET A 1 213 ? -32.541 -5.968 38.497 1.00 72.88 213 MET A O 1
ATOM 1681 N N . ASP A 1 214 ? -32.529 -4.082 39.719 1.00 62.00 214 ASP A N 1
ATOM 1682 C CA . ASP A 1 214 ? -31.790 -3.290 38.732 1.00 62.00 214 ASP A CA 1
ATOM 1683 C C . ASP A 1 214 ? -30.277 -3.552 38.836 1.00 62.00 214 ASP A C 1
ATOM 1685 O O . ASP A 1 214 ? -29.613 -3.189 39.813 1.00 62.00 214 ASP A O 1
ATOM 1689 N N . LEU A 1 215 ? -29.715 -4.177 37.799 1.00 61.50 215 LEU A N 1
ATOM 1690 C CA . LEU A 1 215 ? -28.279 -4.445 37.693 1.00 61.50 215 LEU A CA 1
ATOM 1691 C C . LEU A 1 215 ? -27.454 -3.187 37.384 1.00 61.50 215 LEU A C 1
ATOM 1693 O O . LEU A 1 215 ? -26.244 -3.183 37.612 1.00 61.50 215 LEU A O 1
ATOM 1697 N N . HIS A 1 216 ? -28.067 -2.113 36.876 1.00 58.03 216 HIS A N 1
ATOM 1698 C CA . HIS A 1 216 ? -27.338 -0.931 36.413 1.00 58.03 216 HIS A CA 1
ATOM 1699 C C . HIS A 1 216 ? -26.954 0.053 37.532 1.00 58.03 216 HIS A C 1
ATOM 1701 O O . HIS A 1 216 ? -26.209 1.002 37.275 1.00 58.03 216 HIS A O 1
ATOM 1707 N N . THR A 1 217 ? -27.392 -0.181 38.774 1.00 46.31 217 THR A N 1
ATOM 1708 C CA . THR A 1 217 ? -27.134 0.700 39.931 1.00 46.31 217 THR A CA 1
ATOM 1709 C C . THR A 1 217 ? -26.190 0.120 40.990 1.00 46.31 217 THR A C 1
ATOM 1711 O O . THR A 1 217 ? -25.825 0.820 41.938 1.00 46.31 217 THR A O 1
ATOM 1714 N N . SER A 1 218 ? -25.698 -1.109 40.821 1.00 44.00 218 SER A N 1
ATOM 1715 C CA . SER A 1 218 ? -24.930 -1.795 41.865 1.00 44.00 218 SER A CA 1
ATOM 1716 C C . SER A 1 218 ? -23.427 -1.844 41.566 1.00 44.00 218 SER A C 1
ATOM 1718 O O . SER A 1 218 ? -22.910 -2.824 41.050 1.00 44.00 218 SER A O 1
ATOM 1720 N N . ASN A 1 219 ? -22.690 -0.827 42.029 1.00 42.75 219 ASN A N 1
ATOM 1721 C CA . ASN A 1 219 ? -21.267 -0.964 42.408 1.00 42.75 219 ASN A CA 1
ATOM 1722 C C . ASN A 1 219 ? -21.098 -1.774 43.719 1.00 42.75 219 ASN A C 1
ATOM 1724 O O . ASN A 1 219 ? -20.077 -1.680 44.401 1.00 42.75 219 ASN A O 1
ATOM 1728 N N . LEU A 1 220 ? -22.122 -2.528 44.120 1.00 42.03 220 LEU A N 1
ATOM 1729 C CA . LEU A 1 220 ? -22.115 -3.347 45.317 1.00 42.03 220 LEU A CA 1
ATOM 1730 C C . LEU A 1 220 ? -21.541 -4.715 44.964 1.00 42.03 220 LEU A C 1
ATOM 1732 O O . LEU A 1 220 ? -22.159 -5.503 44.256 1.00 42.03 220 LEU A O 1
ATOM 1736 N N . SER A 1 221 ? -20.321 -4.918 45.458 1.00 36.50 221 SER A N 1
ATOM 1737 C CA . SER A 1 221 ? -19.676 -6.198 45.743 1.00 36.50 221 SER A CA 1
ATOM 1738 C C . SER A 1 221 ? -20.672 -7.363 45.811 1.00 36.50 221 SER A C 1
ATOM 1740 O O . SER A 1 221 ? -21.614 -7.334 46.606 1.00 36.50 221 SER A O 1
ATOM 1742 N N . CYS A 1 222 ? -20.451 -8.390 44.987 1.00 39.69 222 CYS A N 1
ATOM 1743 C CA . CYS A 1 222 ? -21.107 -9.693 45.078 1.00 39.69 222 CYS A CA 1
ATOM 1744 C C . CYS A 1 222 ? -20.728 -10.414 46.389 1.00 39.69 222 CYS A C 1
ATOM 1746 O O . CYS A 1 222 ? -20.053 -11.436 46.350 1.00 39.69 222 CYS A O 1
ATOM 1748 N N . ASP A 1 223 ? -21.171 -9.910 47.541 1.00 36.06 223 ASP A N 1
ATOM 1749 C CA . ASP A 1 223 ? -20.984 -10.562 48.847 1.00 36.06 223 ASP A CA 1
ATOM 1750 C C . ASP A 1 223 ? -22.223 -11.356 49.306 1.00 36.06 223 ASP A C 1
ATOM 1752 O O . ASP A 1 223 ? -22.260 -11.838 50.432 1.00 36.06 223 ASP A O 1
ATOM 1756 N N . PHE A 1 224 ? -23.249 -11.520 48.461 1.00 36.44 224 PHE A N 1
ATOM 1757 C CA . PHE A 1 224 ? -24.543 -12.081 48.892 1.00 36.44 224 PHE A CA 1
ATOM 1758 C C . PHE A 1 224 ? -24.905 -13.482 48.377 1.00 36.44 224 PHE A C 1
ATOM 1760 O O . PHE A 1 224 ? -26.027 -13.925 48.593 1.00 36.44 224 PHE A O 1
ATOM 1767 N N . PHE A 1 225 ? -23.983 -14.217 47.751 1.00 36.34 225 PHE A N 1
ATOM 1768 C CA . PHE A 1 225 ? -24.213 -15.626 47.391 1.00 36.34 225 PHE A CA 1
ATOM 1769 C C . PHE A 1 225 ? -23.002 -16.504 47.739 1.00 36.34 225 PHE A C 1
ATOM 1771 O O . PHE A 1 225 ? -22.355 -17.084 46.873 1.00 36.34 225 PHE A O 1
ATOM 1778 N N . CYS A 1 226 ? -22.701 -16.577 49.035 1.00 34.78 226 CYS A N 1
ATOM 1779 C CA . CYS A 1 226 ? -21.949 -17.667 49.656 1.00 34.78 226 CYS A CA 1
ATOM 1780 C C . CYS A 1 226 ? -22.599 -17.977 51.014 1.00 34.78 226 CYS A C 1
ATOM 1782 O O . CYS A 1 226 ? -22.129 -17.514 52.050 1.00 34.78 226 CYS A O 1
ATOM 1784 N N . GLU A 1 227 ? -23.683 -18.749 50.981 1.00 32.03 227 GLU A N 1
ATOM 1785 C CA . GLU A 1 227 ? -24.066 -19.688 52.044 1.00 32.03 227 GLU A CA 1
ATOM 1786 C C . GLU A 1 227 ? -24.335 -21.052 51.404 1.00 32.03 227 GLU A C 1
ATOM 1788 O O . GLU A 1 227 ? -24.968 -21.076 50.320 1.00 32.03 227 GLU A O 1
#

Foldseek 3Di:
DVVVVVVVVVVVVVVVVVVVVVVVVVVVVVVVVVVVVVVVVVVVVVVVVVVVVVVVVVVVVVVVVVVVVVVVVVVVVVVVVVVVVVVVDPPPPPDPVVVVVVVVVVVVVVVVVVVVVVVVVVVVVVVVVVVVVVVVVVVQVVLVVQLVVLVVLLVVCVVDDHALVSNVVSLVSLVPRDHDPVCVVVSVVVSVVSVVVSVVRVVVCVVCVVVVNHPVPDPDPPPPPDD

Radius of gyration: 39.94 Å; chains: 1; bounding box: 79×56×107 Å

pLDDT: mean 85.45, std 16.36, range [32.03, 97.81]

Sequence (227 aa):
SRSLHERDLKEIGRLRRESEKLKSDQALAAGLVSNMQKEFLQKEQKIQQLQQEIEKLKKQNQEKDKQLAALAARLNCFSGRSSLVLQQCDYNALSSSFFTHFCQVIEKVRQISDENQQSHKREKSLQKELSSRVTKEKETSANIEAFKVALQKLQACLSSPCSSSSLRGELGQLELLCLDPSVSAIRTAVLDMARAPLSWLQAVEQLLDSTGMDLHTSNLSCDFFCE

Organism: NCBI:txid2593467

Secondary structure (DSSP, 8-state):
-HHHHHHHHHHHHHHHHHHHHHHHHHHHHHHHHHHHHHHHHHHHHHHHHHHHHHHHHHHHHHHHHHHHHHHHHHHHHHHHHHHHHHHHS-TTSS-HHHHHHHHHHHHHHHHHHHHHHHHHHHHHHHHHHHHHHHHHHHHHHHHHHHHHHHHHHHHHHHHS---HHHHHHHHHHHHH----HHHHHHHHHHHHHHHHHHHHHHHHHHHHHHTT--GGG----S-S---